Protein AF-A0A800BRT0-F1 (afdb_monomer)

Nearest PDB structures (foldseek):
  8hc0-assembly1_A  TM=5.296E-01  e=1.725E-02  Homo sapiens
  6lx3-assembly1_P  TM=3.355E-01  e=1.976E+00  Homo sapiens
  3cxj-assembly1_A  TM=2.825E-01  e=3.156E+00  Methanothermobacter thermautotrophicus str. Delta H
  9dk2-assembly1_A  TM=2.108E-01  e=3.548E+00  Streptomyces rochei
  8rdj-assembly1_E  TM=1.757E-01  e=6.370E+00  Sinapis alba

Structure (mmCIF, N/CA/C/O backbone):
data_AF-A0A800BRT0-F1
#
_entry.id   AF-A0A800BRT0-F1
#
loop_
_atom_site.group_PDB
_atom_site.id
_atom_site.type_symbol
_atom_site.label_atom_id
_atom_site.label_alt_id
_atom_site.label_comp_id
_atom_site.label_asym_id
_atom_site.label_entity_id
_atom_site.label_seq_id
_atom_site.pdbx_PDB_ins_code
_atom_site.Cartn_x
_atom_site.Cartn_y
_atom_site.Cartn_z
_atom_site.occupancy
_atom_site.B_iso_or_equiv
_atom_site.auth_seq_id
_atom_site.auth_comp_id
_atom_site.auth_asym_id
_atom_site.auth_atom_id
_atom_site.pdbx_PDB_model_num
ATOM 1 N N . MET A 1 1 ? -49.212 4.363 32.435 1.00 54.53 1 MET A N 1
ATOM 2 C CA . MET A 1 1 ? -47.792 4.746 32.246 1.00 54.53 1 MET A CA 1
ATOM 3 C C . MET A 1 1 ? -47.099 5.127 33.561 1.00 54.53 1 MET A C 1
ATOM 5 O O . MET A 1 1 ? -45.912 4.864 33.661 1.00 54.53 1 MET A O 1
ATOM 9 N N . GLY A 1 2 ? -47.813 5.654 34.573 1.00 57.44 2 GLY A N 1
ATOM 10 C CA . GLY A 1 2 ? -47.241 5.979 35.897 1.00 57.44 2 GLY A CA 1
ATOM 11 C C . GLY A 1 2 ? -46.818 4.775 36.752 1.00 57.44 2 GLY A C 1
ATOM 12 O O . GLY A 1 2 ? -45.747 4.795 37.336 1.00 57.44 2 GLY A O 1
ATOM 13 N N . GLU A 1 3 ? -47.564 3.668 36.712 1.00 67.44 3 GLU A N 1
ATOM 14 C CA . GLU A 1 3 ? -47.320 2.486 37.563 1.00 67.44 3 GLU A CA 1
ATOM 15 C C . GLU A 1 3 ? -45.945 1.813 37.342 1.00 67.44 3 GLU A C 1
ATOM 17 O O . GLU A 1 3 ? -45.299 1.363 38.286 1.00 67.44 3 GLU A O 1
ATOM 22 N N . LYS A 1 4 ? -45.434 1.812 36.099 1.00 63.12 4 LYS A N 1
ATOM 23 C CA . LYS A 1 4 ? -44.077 1.317 35.788 1.00 63.12 4 LYS A CA 1
ATOM 24 C C . LYS A 1 4 ? -42.980 2.249 36.303 1.00 63.12 4 LYS A C 1
ATOM 26 O O . LYS A 1 4 ? -41.897 1.777 36.633 1.00 63.12 4 LYS A O 1
ATOM 31 N N . ILE A 1 5 ? -43.246 3.553 36.339 1.00 68.25 5 ILE A N 1
ATOM 32 C CA . ILE A 1 5 ? -42.287 4.564 36.794 1.00 68.25 5 ILE A CA 1
ATOM 33 C C . ILE A 1 5 ? -42.208 4.526 38.321 1.00 68.25 5 ILE A C 1
ATOM 35 O O . ILE A 1 5 ? -41.108 4.490 38.861 1.00 68.25 5 ILE A O 1
ATOM 39 N N . ASP A 1 6 ? -43.347 4.418 39.004 1.00 72.88 6 ASP A N 1
ATOM 40 C CA . ASP A 1 6 ? -43.391 4.297 40.463 1.00 72.88 6 ASP A CA 1
ATOM 41 C C . ASP A 1 6 ? -42.743 2.993 40.944 1.00 72.88 6 ASP A C 1
ATOM 43 O O . ASP A 1 6 ? -41.918 3.019 41.853 1.00 72.88 6 ASP A O 1
ATOM 47 N N . SER A 1 7 ? -42.993 1.873 40.256 1.00 68.75 7 SER A N 1
ATOM 48 C CA . SER A 1 7 ? -42.322 0.595 40.530 1.00 68.75 7 SER A CA 1
ATOM 49 C C . SER A 1 7 ? -40.797 0.666 40.334 1.00 68.75 7 SER A C 1
ATOM 51 O O . SER A 1 7 ? -40.038 0.129 41.146 1.00 68.75 7 SER A O 1
ATOM 53 N N . LEU A 1 8 ? -40.327 1.374 39.299 1.00 65.62 8 LEU A N 1
ATOM 54 C CA . LEU A 1 8 ? -38.898 1.619 39.071 1.00 65.62 8 LEU A CA 1
ATOM 55 C C . LEU A 1 8 ? -38.284 2.513 40.157 1.00 65.62 8 LEU A C 1
ATOM 57 O O . LEU A 1 8 ? -37.178 2.241 40.624 1.00 65.62 8 LEU A O 1
ATOM 61 N N . LEU A 1 9 ? -38.993 3.556 40.590 1.00 65.88 9 LEU A N 1
ATOM 62 C CA . LEU A 1 9 ? -38.541 4.474 41.638 1.00 65.88 9 LEU A CA 1
ATOM 63 C C . LEU A 1 9 ? -38.499 3.804 43.017 1.00 65.88 9 LEU A C 1
ATOM 65 O O . LEU A 1 9 ? -37.586 4.055 43.808 1.00 65.88 9 LEU A O 1
ATOM 69 N N . GLU A 1 10 ? -39.449 2.919 43.298 1.00 69.69 10 GLU A N 1
ATOM 70 C CA . GLU A 1 10 ? -39.516 2.165 44.545 1.00 69.69 10 GLU A CA 1
ATOM 71 C C . GLU A 1 10 ? -38.417 1.091 44.611 1.00 69.69 10 GLU A C 1
ATOM 73 O O . GLU A 1 10 ? -37.750 0.939 45.640 1.00 69.69 10 GLU A O 1
ATOM 78 N N . ALA A 1 11 ? -38.124 0.434 43.483 1.00 65.00 11 ALA A N 1
ATOM 79 C CA . ALA A 1 11 ? -36.974 -0.457 43.343 1.00 65.00 11 ALA A CA 1
ATOM 80 C C . ALA A 1 11 ? -35.639 0.291 43.524 1.00 65.00 11 ALA A C 1
ATOM 82 O O . ALA A 1 11 ? -34.769 -0.182 44.259 1.00 65.00 11 ALA A O 1
ATOM 83 N N . LEU A 1 12 ? -35.495 1.489 42.941 1.00 62.91 12 LEU A N 1
ATOM 84 C CA . LEU A 1 12 ? -34.312 2.345 43.105 1.00 62.91 12 LEU A CA 1
ATOM 85 C C . LEU A 1 12 ? -34.105 2.781 44.565 1.00 62.91 12 LEU A C 1
ATOM 87 O O . LEU A 1 12 ? -32.986 2.719 45.077 1.00 62.91 12 LEU A O 1
ATOM 91 N N . ARG A 1 13 ? -35.177 3.160 45.277 1.00 64.19 13 ARG A N 1
ATOM 92 C CA . ARG A 1 13 ? -35.108 3.505 46.710 1.00 64.19 13 ARG A CA 1
ATOM 93 C C . ARG A 1 13 ? -34.737 2.317 47.590 1.00 64.19 13 ARG A C 1
ATOM 95 O O . ARG A 1 13 ? -34.008 2.492 48.565 1.00 64.19 13 ARG A O 1
ATOM 102 N N . LYS A 1 14 ? -35.231 1.122 47.263 1.00 62.72 14 LYS A N 1
ATOM 103 C CA . LYS A 1 14 ? -34.932 -0.105 48.012 1.00 62.72 14 LYS A CA 1
ATOM 104 C C . LYS A 1 14 ? -33.476 -0.537 47.828 1.00 62.72 14 LYS A C 1
ATOM 106 O O . LYS A 1 14 ? -32.833 -0.933 48.795 1.00 62.72 14 LYS A O 1
ATOM 111 N N . VAL A 1 15 ? -32.942 -0.372 46.619 1.00 60.72 15 VAL A N 1
ATOM 112 C CA . VAL A 1 15 ? -31.530 -0.614 46.280 1.00 60.72 15 VAL A CA 1
ATOM 113 C C . VAL A 1 15 ? -30.582 0.353 47.005 1.00 60.72 15 VAL A C 1
ATOM 115 O O . VAL A 1 15 ? -29.495 -0.049 47.413 1.00 60.72 15 VAL A O 1
ATOM 118 N N . ALA A 1 16 ? -31.001 1.600 47.235 1.00 58.22 16 ALA A N 1
ATOM 119 C CA . ALA A 1 16 ? -30.181 2.620 47.892 1.00 58.22 16 ALA A CA 1
ATOM 120 C C . ALA A 1 16 ? -30.030 2.454 49.422 1.00 58.22 16 ALA A C 1
ATOM 122 O O . ALA A 1 16 ? -29.169 3.103 50.013 1.00 58.22 16 ALA A O 1
ATOM 123 N N . ARG A 1 17 ? -30.854 1.625 50.085 1.00 61.41 17 ARG A N 1
ATOM 124 C CA . ARG A 1 17 ? -30.952 1.586 51.562 1.00 61.41 17 ARG A CA 1
ATOM 125 C C . ARG A 1 17 ? -30.169 0.458 52.240 1.00 61.41 17 ARG A C 1
ATOM 127 O O . ARG A 1 17 ? -30.083 0.444 53.463 1.00 61.41 17 ARG A O 1
ATOM 134 N N . ASP A 1 18 ? -29.611 -0.472 51.474 1.00 60.44 18 ASP A N 1
ATOM 135 C CA . ASP A 1 18 ? -28.939 -1.661 52.001 1.00 60.44 18 ASP A CA 1
ATOM 136 C C . ASP A 1 18 ? -27.441 -1.628 51.651 1.00 60.44 18 ASP A C 1
ATOM 138 O O . ASP A 1 18 ? -27.068 -1.595 50.476 1.00 60.44 18 ASP A O 1
ATOM 142 N N . GLU A 1 19 ? -26.563 -1.611 52.659 1.00 62.78 19 GLU A N 1
ATOM 143 C CA . GLU A 1 19 ? -25.107 -1.437 52.489 1.00 62.78 19 GLU A CA 1
ATOM 144 C C . GLU A 1 19 ? -24.475 -2.513 51.590 1.00 62.78 19 GLU A C 1
ATOM 146 O O . GLU A 1 19 ? -23.489 -2.257 50.892 1.00 62.78 19 GLU A O 1
ATOM 151 N N . ARG A 1 20 ? -25.057 -3.720 51.558 1.00 60.75 20 ARG A N 1
ATOM 152 C CA . ARG A 1 20 ? -24.612 -4.814 50.679 1.00 60.75 20 ARG A CA 1
ATOM 153 C C . ARG A 1 20 ? -25.048 -4.611 49.232 1.00 60.75 20 ARG A C 1
ATOM 155 O O . ARG A 1 20 ? -24.267 -4.868 48.318 1.00 60.75 20 ARG A O 1
ATOM 162 N N . THR A 1 21 ? -26.259 -4.107 49.028 1.00 61.50 21 THR A N 1
ATOM 163 C CA . THR A 1 21 ? -26.800 -3.824 47.694 1.00 61.50 21 THR A CA 1
ATOM 164 C C . THR A 1 21 ? -26.095 -2.618 47.074 1.00 61.50 21 THR A C 1
ATOM 166 O O . THR A 1 21 ? -25.723 -2.666 45.905 1.00 61.50 21 THR A O 1
ATOM 169 N N . SER A 1 22 ? -25.777 -1.601 47.880 1.00 61.81 22 SER A N 1
ATOM 170 C CA . SER A 1 22 ? -24.939 -0.467 47.472 1.00 61.81 22 SER A CA 1
ATOM 171 C C . SER A 1 22 ? -23.547 -0.918 47.004 1.00 61.81 22 SER A C 1
ATOM 173 O O . SER A 1 22 ? -23.078 -0.486 45.953 1.00 61.81 22 SER A O 1
ATOM 175 N N . ARG A 1 23 ? -22.914 -1.878 47.698 1.00 70.12 23 ARG A N 1
ATOM 176 C CA . ARG A 1 23 ? -21.637 -2.467 47.252 1.00 70.12 23 ARG A CA 1
ATOM 177 C C . ARG A 1 23 ? -21.765 -3.250 45.945 1.00 70.12 23 ARG A C 1
ATOM 179 O O . ARG A 1 23 ? -20.927 -3.069 45.073 1.00 70.12 23 ARG A O 1
ATOM 186 N N . ILE A 1 24 ? -22.790 -4.083 45.768 1.00 70.31 24 ILE A N 1
ATOM 187 C CA . ILE A 1 24 ? -22.984 -4.837 44.512 1.00 70.31 24 ILE A CA 1
ATOM 188 C C . ILE A 1 24 ? -23.253 -3.886 43.343 1.00 70.31 24 ILE A C 1
ATOM 190 O O . ILE A 1 24 ? -22.683 -4.044 42.266 1.00 70.31 24 ILE A O 1
ATOM 194 N N . VAL A 1 25 ? -24.069 -2.857 43.558 1.00 67.62 25 VAL A N 1
ATOM 195 C CA . VAL A 1 25 ? -24.308 -1.829 42.545 1.00 67.62 25 VAL A CA 1
ATOM 196 C C . VAL A 1 25 ? -23.005 -1.114 42.193 1.00 67.62 25 VAL A C 1
ATOM 198 O O . VAL A 1 25 ? -22.672 -1.003 41.018 1.00 67.62 25 VAL A O 1
ATOM 201 N N . ASN A 1 26 ? -22.212 -0.709 43.181 1.00 72.50 26 ASN A N 1
ATOM 202 C CA . ASN A 1 26 ? -20.991 0.047 42.917 1.00 72.50 26 ASN A CA 1
ATOM 203 C C . ASN A 1 26 ? -19.853 -0.806 42.317 1.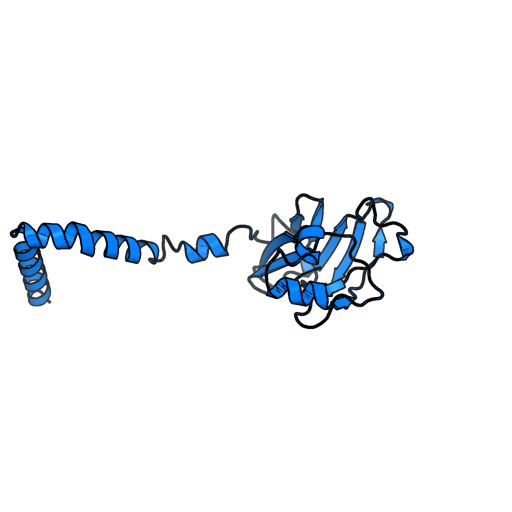00 72.50 26 ASN A C 1
ATOM 205 O O . ASN A 1 26 ? -19.092 -0.314 41.492 1.00 72.50 26 ASN A O 1
ATOM 209 N N . PHE A 1 27 ? -19.734 -2.084 42.692 1.00 78.62 27 PHE A N 1
ATOM 210 C CA . PHE A 1 27 ? -18.646 -2.965 42.235 1.00 78.62 27 PHE A CA 1
ATOM 211 C C . PHE A 1 27 ? -19.004 -3.865 41.048 1.00 78.62 27 PHE A C 1
ATOM 213 O O . PHE A 1 27 ? -18.101 -4.430 40.438 1.00 78.62 27 PHE A O 1
ATOM 220 N N . VAL A 1 28 ? -20.286 -4.011 40.705 1.00 77.88 28 VAL A N 1
ATOM 221 C CA . VAL A 1 28 ? -20.729 -4.842 39.573 1.00 77.88 28 VAL A CA 1
ATOM 222 C C . VAL A 1 28 ? -21.515 -4.011 38.573 1.00 77.88 28 VAL A C 1
ATOM 224 O O . VAL A 1 28 ? -21.144 -3.962 37.405 1.00 77.88 28 VAL A O 1
ATOM 227 N N . LEU A 1 29 ? -22.568 -3.316 39.013 1.00 79.75 29 LEU A N 1
ATOM 228 C CA . LEU A 1 29 ? -23.449 -2.587 38.097 1.00 79.75 29 LEU A CA 1
ATOM 229 C C . LEU A 1 29 ? -22.744 -1.383 37.458 1.00 79.75 29 LEU A C 1
ATOM 231 O O . LEU A 1 29 ? -22.845 -1.204 36.252 1.00 79.75 29 LEU A O 1
ATOM 235 N N . VAL A 1 30 ? -22.000 -0.587 38.232 1.00 82.38 30 VAL A N 1
ATOM 236 C CA . VAL A 1 30 ? -21.241 0.564 37.711 1.00 82.38 30 VAL A CA 1
ATOM 237 C C . VAL A 1 30 ? -20.186 0.137 36.682 1.00 82.38 30 VAL A C 1
ATOM 239 O O . VAL A 1 30 ? -20.248 0.645 35.565 1.00 82.38 30 VAL A O 1
ATOM 242 N N . PRO A 1 31 ? -19.259 -0.804 36.956 1.00 83.12 31 PRO A N 1
ATOM 243 C CA . PRO A 1 31 ? -18.300 -1.238 35.940 1.00 83.12 31 PRO A CA 1
ATOM 244 C C . PRO A 1 31 ? -18.966 -1.923 34.741 1.00 83.12 31 PRO A C 1
ATOM 246 O O . PRO A 1 31 ? -18.528 -1.706 33.616 1.00 83.12 31 PRO A O 1
ATOM 249 N N . LEU A 1 32 ? -20.057 -2.673 34.933 1.00 83.75 32 LEU A N 1
A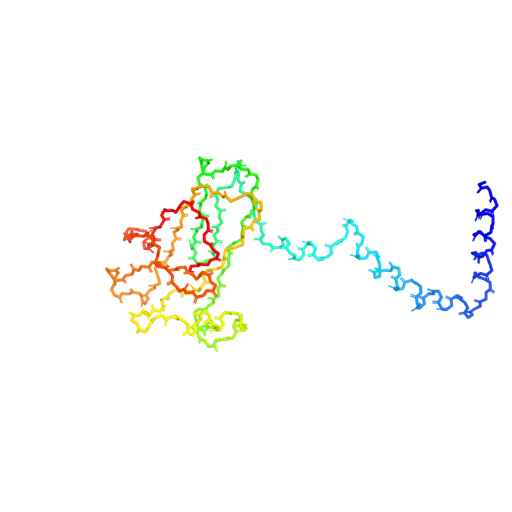TOM 250 C CA . LEU A 1 32 ? -20.834 -3.241 33.826 1.00 83.75 32 LEU A CA 1
ATOM 251 C C . LEU A 1 32 ? -21.458 -2.146 32.945 1.00 83.75 32 LEU A C 1
ATOM 253 O O . LEU A 1 32 ? -21.406 -2.241 31.723 1.00 83.75 32 LEU A O 1
ATOM 257 N N . LEU A 1 33 ? -22.015 -1.092 33.547 1.00 81.19 33 LEU A N 1
ATOM 258 C CA . LEU A 1 33 ? -22.566 0.057 32.828 1.00 81.19 33 LEU A CA 1
ATOM 259 C C . LEU A 1 33 ? -21.475 0.879 32.140 1.00 81.19 33 LEU A C 1
ATOM 261 O O . LEU A 1 33 ? -21.709 1.364 31.041 1.00 81.19 33 LEU A O 1
ATOM 265 N N . VAL A 1 34 ? -20.284 1.004 32.733 1.00 80.69 34 VAL A N 1
ATOM 266 C CA . VAL A 1 34 ? -19.117 1.625 32.083 1.00 80.69 34 VAL A CA 1
ATOM 267 C C . VAL A 1 34 ? -18.682 0.801 30.872 1.00 80.69 34 VAL A C 1
ATOM 269 O O . VAL A 1 34 ? -18.493 1.366 29.799 1.00 80.69 34 VAL A O 1
ATOM 272 N N . LEU A 1 35 ? -18.590 -0.528 31.001 1.00 80.12 35 LEU A N 1
ATOM 273 C CA . LEU A 1 35 ? -18.312 -1.424 29.876 1.00 80.12 35 LEU A CA 1
ATOM 274 C C . LEU A 1 35 ? -19.381 -1.287 28.785 1.00 80.12 35 LEU A C 1
ATOM 276 O O . LEU A 1 35 ? -19.037 -1.096 27.625 1.00 80.12 35 LEU A O 1
ATOM 280 N N . ALA A 1 36 ? -20.665 -1.285 29.146 1.00 76.62 36 ALA A N 1
ATOM 281 C CA . ALA A 1 36 ? -21.759 -1.077 28.200 1.00 76.62 36 ALA A CA 1
ATOM 282 C C . ALA A 1 36 ? -21.722 0.319 27.546 1.00 76.62 36 ALA A C 1
ATOM 284 O O . ALA A 1 36 ? -21.994 0.446 26.355 1.00 76.62 36 ALA A O 1
ATOM 285 N N . ALA A 1 37 ? -21.336 1.362 28.288 1.00 73.44 37 ALA A N 1
ATOM 286 C CA . ALA A 1 37 ? -21.206 2.724 27.777 1.00 73.44 37 ALA A CA 1
ATOM 287 C C . ALA A 1 37 ? -20.033 2.888 26.799 1.00 73.44 37 ALA A C 1
ATOM 289 O O . ALA A 1 37 ? -20.136 3.686 25.870 1.00 73.44 37 ALA A O 1
ATOM 290 N N . LEU A 1 38 ? -18.953 2.108 26.942 1.00 70.44 38 LEU A N 1
ATOM 291 C CA . LEU A 1 38 ? -17.864 2.056 25.953 1.00 70.44 38 LEU A CA 1
ATOM 292 C C . LEU A 1 38 ? -18.328 1.494 24.596 1.00 70.44 38 LEU A C 1
ATOM 294 O O . LEU A 1 38 ? -17.712 1.797 23.574 1.00 70.44 38 LEU A O 1
ATOM 298 N N . TRP A 1 39 ? -19.414 0.711 24.585 1.00 67.06 39 TRP A N 1
ATOM 299 C CA . TRP A 1 39 ? -20.078 0.205 23.379 1.00 67.06 39 TRP A CA 1
ATOM 300 C C . TRP A 1 39 ? -21.157 1.144 22.819 1.00 67.06 39 TRP A C 1
ATOM 302 O O . TRP A 1 39 ? -21.688 0.864 21.744 1.00 67.06 39 TRP A O 1
ATOM 312 N N . LEU A 1 40 ? -21.504 2.242 23.506 1.00 70.56 40 LEU A N 1
ATOM 313 C CA . LEU A 1 40 ? -22.519 3.170 23.008 1.00 70.56 40 LEU A CA 1
ATOM 314 C C . LEU A 1 40 ? -21.973 4.063 21.872 1.00 70.56 40 LEU A C 1
ATOM 316 O O . LEU A 1 40 ? -20.796 4.442 21.891 1.00 70.56 40 LEU A O 1
ATOM 320 N N . PRO A 1 41 ? -22.846 4.491 20.934 1.00 49.66 41 PRO A N 1
ATOM 321 C CA . PRO A 1 41 ? -22.462 5.150 19.680 1.00 49.66 41 PRO A CA 1
ATOM 322 C C . PRO A 1 41 ? -21.661 6.466 19.742 1.00 49.66 41 PRO A C 1
ATOM 324 O O . PRO A 1 41 ? -21.097 6.820 18.712 1.00 49.66 41 PRO A O 1
ATOM 327 N N . PRO A 1 42 ? -21.542 7.225 20.855 1.00 54.34 42 PRO A N 1
ATOM 328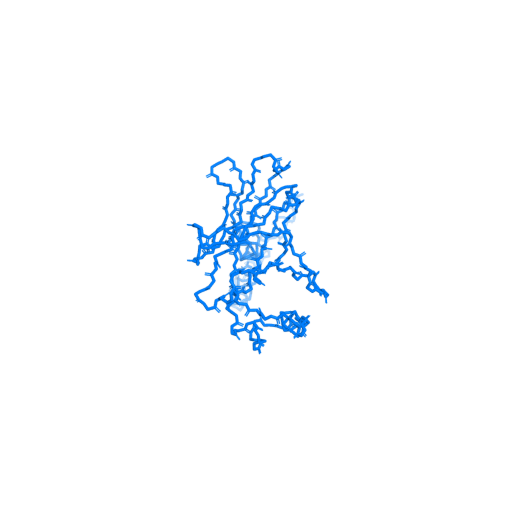 C CA . PRO A 1 42 ? -20.576 8.325 20.879 1.00 54.34 42 PRO A CA 1
ATOM 329 C C . PRO A 1 42 ? -19.133 7.883 21.196 1.00 54.34 42 PRO A C 1
ATOM 331 O O . PRO A 1 42 ? -18.210 8.659 20.957 1.00 54.34 42 PRO A O 1
ATOM 334 N N . ILE A 1 43 ? -18.908 6.682 21.754 1.00 58.16 43 ILE A N 1
ATOM 335 C CA . ILE A 1 43 ? -17.596 6.266 22.292 1.00 58.16 43 ILE A CA 1
ATOM 336 C C . ILE A 1 43 ? -16.952 5.124 21.494 1.00 58.16 43 ILE A C 1
ATOM 338 O O . ILE A 1 43 ? -15.723 5.059 21.510 1.00 58.16 43 ILE A O 1
ATOM 342 N N . SER A 1 44 ? -17.732 4.297 20.776 1.00 58.31 44 SER A N 1
ATOM 343 C CA . SER A 1 44 ? -17.329 3.199 19.868 1.00 58.31 44 SER A CA 1
ATOM 344 C C . SER A 1 44 ? -15.812 3.043 19.654 1.00 58.31 44 SER A C 1
ATOM 346 O O . SER A 1 44 ? -15.258 3.391 18.607 1.00 58.31 44 SER A O 1
ATOM 348 N N . ILE A 1 45 ? -15.107 2.502 20.656 1.00 60.09 45 ILE A N 1
ATOM 349 C CA . ILE A 1 45 ? -13.635 2.390 20.632 1.00 60.09 45 ILE A CA 1
ATOM 350 C C . ILE A 1 45 ? -13.193 1.511 19.466 1.00 60.09 45 ILE A C 1
ATOM 352 O O . ILE A 1 45 ? -12.179 1.780 18.825 1.00 60.09 45 ILE A O 1
ATOM 356 N N . GLN A 1 46 ? -13.995 0.495 19.161 1.00 53.03 46 GLN A N 1
ATOM 357 C CA . GLN A 1 46 ? -13.803 -0.381 18.021 1.00 53.03 46 GLN A CA 1
ATOM 358 C C . GLN A 1 46 ? -13.743 0.422 16.713 1.00 53.03 46 GLN A C 1
ATOM 360 O O . GLN A 1 46 ? -12.738 0.342 16.011 1.00 53.03 46 GLN A O 1
ATOM 365 N N . GLU A 1 47 ? -14.740 1.263 16.426 1.00 57.25 47 GLU A N 1
ATOM 366 C CA . GLU A 1 47 ? -14.768 2.102 15.218 1.00 57.25 47 GLU A CA 1
ATOM 367 C C . GLU A 1 47 ? -13.599 3.089 15.183 1.00 57.25 47 GLU A C 1
ATOM 369 O O . GLU A 1 47 ? -12.948 3.208 14.151 1.00 57.25 47 GLU A O 1
ATOM 374 N N . ARG A 1 48 ? -13.231 3.708 16.313 1.00 63.62 48 ARG A N 1
ATOM 375 C CA . ARG A 1 48 ? -12.080 4.631 16.369 1.00 63.62 48 ARG A CA 1
ATOM 376 C C . ARG A 1 48 ? -10.730 3.942 16.164 1.00 63.62 48 ARG A C 1
ATOM 378 O O . ARG A 1 48 ? -9.827 4.537 15.580 1.00 63.62 48 ARG A O 1
ATOM 385 N N . ILE A 1 49 ? -10.564 2.704 16.631 1.00 62.06 49 ILE A N 1
ATOM 386 C CA . ILE A 1 49 ? -9.362 1.897 16.364 1.00 62.06 49 ILE A CA 1
ATOM 387 C C . I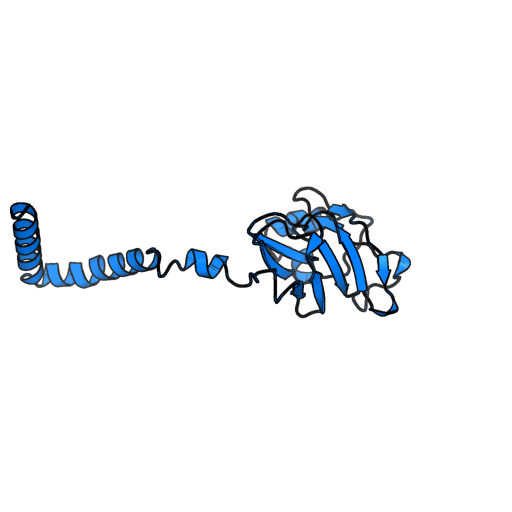LE A 1 49 ? -9.337 1.472 14.894 1.00 62.06 49 ILE A C 1
ATOM 389 O O . ILE A 1 49 ? -8.293 1.552 14.250 1.00 62.06 49 ILE A O 1
ATOM 393 N N . LEU A 1 50 ? -10.488 1.071 14.351 1.00 61.62 50 LEU A N 1
ATOM 394 C CA . LEU A 1 50 ? -10.638 0.683 12.954 1.00 61.62 50 LEU A CA 1
ATOM 395 C C . LEU A 1 50 ? -10.403 1.870 12.009 1.00 61.62 50 LEU A C 1
ATOM 397 O O . LEU A 1 50 ? -9.764 1.685 10.981 1.00 61.62 50 LEU A O 1
ATOM 401 N N . GLU A 1 51 ? -10.898 3.069 12.308 1.00 66.69 51 GLU A N 1
ATOM 402 C CA . GLU A 1 51 ? -10.715 4.279 11.490 1.00 66.69 51 GLU A CA 1
ATOM 403 C C . GLU A 1 51 ? -9.325 4.918 11.620 1.00 66.69 51 GLU A C 1
ATOM 405 O O . GLU A 1 51 ? -8.966 5.777 10.813 1.00 66.69 51 GLU A O 1
ATOM 410 N N . ARG A 1 52 ? -8.500 4.495 12.587 1.00 75.00 52 ARG A N 1
ATOM 411 C CA . ARG A 1 52 ? -7.175 5.085 12.794 1.00 75.00 52 ARG A CA 1
ATOM 412 C C . ARG A 1 52 ? -6.263 4.867 11.576 1.00 75.00 52 ARG A C 1
ATOM 414 O O . ARG A 1 52 ? -5.929 3.735 11.204 1.00 75.00 52 ARG A O 1
ATOM 421 N N . GLY A 1 53 ? -5.791 5.983 11.024 1.00 80.44 53 GLY A N 1
ATOM 422 C CA . GLY A 1 53 ? -4.862 6.028 9.893 1.00 80.44 53 GLY A CA 1
ATOM 423 C C . GLY A 1 53 ? -5.534 6.013 8.521 1.00 80.44 53 GLY A C 1
ATOM 424 O O . GLY A 1 53 ? -4.825 5.917 7.531 1.00 80.44 53 GLY A O 1
ATOM 425 N N . TYR A 1 54 ? -6.866 6.083 8.454 1.00 91.94 54 TYR A N 1
ATOM 426 C CA . TYR A 1 54 ? -7.569 6.329 7.199 1.00 91.94 54 TYR A CA 1
ATOM 427 C C . TYR A 1 54 ? -7.707 7.831 6.952 1.00 91.94 54 TYR A C 1
ATOM 429 O O . TYR A 1 54 ? -8.166 8.570 7.824 1.00 91.94 54 TYR A O 1
ATOM 437 N N . THR A 1 55 ? -7.380 8.251 5.740 1.00 92.56 55 THR A N 1
ATOM 438 C CA . THR A 1 55 ? -7.466 9.627 5.261 1.00 92.56 55 THR A CA 1
ATOM 439 C C . THR A 1 55 ? -8.541 9.708 4.186 1.00 92.56 55 THR A C 1
ATOM 441 O O . THR A 1 55 ? -8.580 8.874 3.283 1.00 92.56 55 THR A O 1
ATOM 444 N N . ALA A 1 56 ? -9.442 10.685 4.293 1.00 94.06 56 ALA A N 1
ATOM 445 C CA . ALA A 1 56 ? -10.441 10.932 3.258 1.00 94.06 56 ALA A CA 1
ATOM 446 C C . ALA A 1 56 ? -9.767 11.469 1.987 1.00 94.06 56 ALA A C 1
ATOM 448 O O . ALA A 1 56 ? -8.864 12.304 2.071 1.00 94.06 56 ALA A O 1
ATOM 449 N N . ILE A 1 57 ? -10.220 10.980 0.836 1.00 95.44 57 ILE A N 1
ATOM 450 C CA . ILE A 1 57 ? -9.767 11.422 -0.481 1.00 95.44 57 ILE A CA 1
ATOM 451 C C . ILE A 1 57 ? -10.882 12.229 -1.139 1.00 95.44 57 ILE A C 1
ATOM 453 O O . ILE A 1 57 ? -12.048 11.832 -1.102 1.00 95.44 57 ILE A O 1
ATOM 457 N N . GLY A 1 58 ? -10.516 13.361 -1.727 1.00 91.75 58 GLY A N 1
ATOM 458 C CA . GLY A 1 58 ? -11.434 14.283 -2.381 1.00 91.75 58 GLY A CA 1
ATOM 459 C C . GLY A 1 58 ? -10.853 15.690 -2.442 1.00 91.75 58 GLY A C 1
ATOM 460 O O . GLY A 1 58 ? -9.643 15.888 -2.321 1.00 91.75 58 GLY A O 1
ATOM 461 N N . GLU A 1 59 ? -11.725 16.684 -2.595 1.00 84.88 59 GLU A N 1
ATOM 462 C CA . GLU A 1 59 ? -11.327 18.091 -2.664 1.00 84.88 59 GLU A CA 1
ATOM 463 C C . GLU A 1 59 ? -10.486 18.497 -1.438 1.00 84.88 59 GLU A C 1
ATOM 465 O O . GLU A 1 59 ? -10.976 18.566 -0.312 1.00 84.88 59 GLU A O 1
ATOM 470 N N . GLY A 1 60 ? -9.190 18.736 -1.665 1.00 85.50 60 GLY A N 1
ATOM 471 C CA . GLY A 1 60 ? -8.216 19.117 -0.637 1.00 85.50 60 GLY A CA 1
ATOM 472 C C . GLY A 1 60 ? -7.175 18.046 -0.298 1.00 85.50 60 GLY A C 1
ATOM 473 O O . GLY A 1 60 ? -6.118 18.402 0.220 1.00 85.50 60 GLY A O 1
ATOM 474 N N . ASN A 1 61 ? -7.411 16.771 -0.627 1.00 93.06 61 ASN A N 1
ATOM 475 C CA . ASN A 1 61 ? -6.407 15.714 -0.502 1.00 93.06 61 ASN A CA 1
ATOM 476 C C . ASN A 1 61 ? -6.655 14.560 -1.488 1.00 93.06 61 ASN A C 1
ATOM 478 O O . ASN A 1 61 ? -7.627 13.820 -1.359 1.00 93.06 61 ASN A O 1
ATOM 482 N N . TRP A 1 62 ? -5.734 14.371 -2.432 1.00 95.19 62 TRP A N 1
ATOM 483 C CA . TRP A 1 62 ? -5.856 13.373 -3.505 1.00 95.19 62 TRP A CA 1
ATOM 484 C C . TRP A 1 62 ? -4.916 12.177 -3.341 1.00 95.19 62 TRP A C 1
ATOM 486 O O . TRP A 1 62 ? -4.843 11.327 -4.223 1.00 95.19 62 TRP A O 1
ATOM 496 N N . TRP A 1 63 ? -4.177 12.095 -2.233 1.00 95.31 63 TRP A N 1
ATOM 497 C CA . TRP A 1 63 ? -3.173 11.055 -2.039 1.00 95.31 63 TRP A CA 1
ATOM 498 C C . TRP A 1 63 ? -2.988 10.652 -0.574 1.00 95.31 63 TRP A C 1
ATOM 500 O O . TRP A 1 63 ? -3.431 11.325 0.360 1.00 95.31 63 TRP A O 1
ATOM 510 N N . VAL A 1 64 ? -2.332 9.508 -0.392 1.00 96.19 64 VAL A N 1
ATOM 511 C CA . VAL A 1 64 ? -1.753 9.038 0.870 1.00 96.19 64 VAL A CA 1
ATOM 512 C C . VAL A 1 64 ? -0.314 8.609 0.618 1.00 96.19 64 VAL A C 1
ATOM 514 O O . VAL A 1 64 ? 0.007 8.138 -0.470 1.00 96.19 64 VAL A O 1
ATOM 517 N N . GLU A 1 65 ? 0.545 8.772 1.615 1.00 95.50 65 GLU A N 1
ATOM 518 C CA . GLU A 1 65 ? 1.982 8.514 1.510 1.00 95.50 65 GLU A CA 1
ATOM 519 C C . GLU A 1 65 ? 2.481 7.788 2.753 1.00 95.50 65 GLU A C 1
ATOM 521 O O . GLU A 1 65 ? 2.017 8.051 3.867 1.00 95.50 65 GLU A O 1
ATOM 526 N N . ASP A 1 66 ? 3.397 6.853 2.533 1.00 94.56 66 ASP A N 1
ATOM 527 C CA . ASP A 1 66 ? 4.166 6.192 3.578 1.00 94.56 66 ASP A CA 1
ATOM 528 C C . ASP A 1 66 ? 5.396 7.051 3.932 1.00 94.56 66 ASP A C 1
ATOM 530 O O . ASP A 1 66 ? 5.892 7.780 3.073 1.00 94.56 66 ASP A O 1
ATOM 534 N N . PRO A 1 67 ? 5.939 6.990 5.162 1.00 92.06 67 PRO A N 1
ATOM 535 C CA . PRO A 1 67 ? 7.100 7.798 5.546 1.00 92.06 67 PRO A CA 1
ATOM 536 C C . PRO A 1 67 ? 8.352 7.640 4.668 1.00 92.06 67 PRO A C 1
ATOM 538 O O . PRO A 1 67 ? 9.249 8.476 4.762 1.00 92.06 67 PRO A O 1
ATOM 541 N N . ASP A 1 68 ? 8.438 6.583 3.856 1.00 91.31 68 ASP A N 1
ATOM 542 C CA . ASP A 1 68 ? 9.521 6.378 2.892 1.00 91.31 68 ASP A CA 1
ATOM 543 C C . ASP A 1 68 ? 9.363 7.157 1.570 1.00 91.31 68 ASP A C 1
ATOM 545 O O . ASP A 1 68 ? 10.291 7.168 0.766 1.00 91.31 68 ASP A O 1
ATOM 549 N N . GLY A 1 69 ? 8.230 7.840 1.365 1.00 93.62 69 GLY A N 1
ATOM 550 C CA . GLY A 1 69 ? 7.913 8.613 0.161 1.00 93.62 69 GLY A CA 1
ATOM 551 C C . GLY A 1 69 ? 7.042 7.871 -0.858 1.00 93.62 69 GLY A C 1
ATOM 552 O O . GLY A 1 69 ? 6.583 8.483 -1.823 1.00 93.62 69 GLY A O 1
ATOM 553 N N . THR A 1 70 ? 6.759 6.582 -0.650 1.00 96.44 70 THR A N 1
ATOM 554 C CA . THR A 1 70 ? 5.832 5.815 -1.489 1.00 96.44 70 THR A CA 1
ATOM 555 C C . THR A 1 70 ? 4.427 6.378 -1.363 1.00 96.44 70 THR A C 1
ATOM 557 O O . THR A 1 70 ? 3.904 6.546 -0.261 1.00 96.44 70 THR A O 1
ATOM 560 N N . ARG A 1 71 ? 3.782 6.642 -2.498 1.00 97.25 71 ARG A N 1
ATOM 561 C CA . ARG A 1 71 ? 2.513 7.366 -2.561 1.00 97.25 71 ARG A CA 1
ATOM 562 C C . ARG A 1 71 ? 1.481 6.646 -3.411 1.00 97.25 71 ARG A C 1
ATOM 564 O O . ARG A 1 71 ? 1.757 6.228 -4.532 1.00 97.25 71 ARG A O 1
ATOM 571 N N . LEU A 1 72 ? 0.247 6.620 -2.918 1.00 97.69 72 LEU A N 1
ATOM 572 C CA . LEU A 1 72 ? -0.940 6.265 -3.689 1.00 97.69 72 LEU A CA 1
ATOM 573 C C . LEU A 1 72 ? -1.779 7.522 -3.929 1.00 97.69 72 LEU A C 1
ATOM 575 O O . LEU A 1 72 ? -2.251 8.150 -2.982 1.00 97.69 72 LEU A O 1
ATOM 579 N N . THR A 1 73 ? -1.975 7.868 -5.196 1.00 97.38 73 THR A N 1
ATOM 580 C CA . THR A 1 73 ? -2.751 9.028 -5.642 1.00 97.38 73 THR A CA 1
ATOM 581 C C . THR A 1 73 ? -4.012 8.557 -6.351 1.00 97.38 73 THR A C 1
ATOM 583 O O . THR A 1 73 ? -3.953 7.661 -7.188 1.00 97.38 73 THR A O 1
ATOM 586 N N . ILE A 1 74 ? -5.148 9.171 -6.041 1.00 97.25 74 ILE A N 1
ATOM 587 C CA . ILE A 1 74 ? -6.416 8.952 -6.737 1.00 97.25 74 ILE A CA 1
ATOM 588 C C . ILE A 1 74 ? -6.723 10.225 -7.523 1.00 97.25 74 ILE A C 1
ATOM 590 O O . ILE A 1 74 ? -6.999 11.257 -6.905 1.00 97.25 74 ILE A O 1
ATOM 594 N N . PRO A 1 75 ? -6.646 10.190 -8.860 1.00 95.38 75 PRO A N 1
ATOM 595 C CA . PRO A 1 75 ? -7.034 11.330 -9.675 1.00 95.38 75 PRO A CA 1
ATOM 596 C C . PRO A 1 75 ? -8.518 11.687 -9.465 1.00 95.38 75 PRO A C 1
ATOM 598 O O . PRO A 1 75 ? -9.327 10.781 -9.236 1.00 95.38 75 PRO A O 1
ATOM 601 N N . PRO A 1 76 ? -8.907 12.973 -9.556 1.00 93.81 76 PRO A N 1
ATOM 602 C CA . PRO A 1 76 ? -10.304 13.395 -9.429 1.00 93.81 76 PRO A CA 1
ATOM 603 C C . PRO A 1 76 ? -11.267 12.645 -10.356 1.00 93.81 76 PRO A C 1
ATOM 605 O O . PRO A 1 76 ? -12.369 12.288 -9.950 1.00 93.81 76 PRO A O 1
ATOM 608 N N . GLU A 1 77 ? -10.834 12.362 -11.582 1.00 92.56 77 GLU A N 1
ATOM 609 C CA . GLU A 1 77 ? -11.564 11.600 -12.597 1.00 92.56 77 GLU A CA 1
ATOM 610 C C . GLU A 1 77 ? -11.820 10.137 -12.206 1.00 92.56 77 GLU A C 1
ATOM 612 O O . GLU A 1 77 ? -12.777 9.531 -12.687 1.00 92.56 77 GLU A O 1
ATOM 617 N N . GLY A 1 78 ? -11.000 9.581 -11.310 1.00 89.25 78 GLY A N 1
ATOM 618 C CA . GLY A 1 78 ? -11.126 8.219 -10.797 1.00 89.25 78 GLY A CA 1
ATOM 619 C C . GLY A 1 78 ? -12.062 8.086 -9.595 1.00 89.25 78 GLY A C 1
ATOM 620 O O . GLY A 1 78 ? -12.295 6.968 -9.126 1.00 89.25 78 GLY A O 1
ATOM 621 N N . LEU A 1 79 ? -12.573 9.200 -9.057 1.00 93.25 79 LEU A N 1
ATOM 622 C CA . LEU A 1 79 ? -13.362 9.218 -7.831 1.00 93.25 79 LEU A CA 1
ATOM 623 C C . LEU A 1 79 ? -14.867 9.125 -8.132 1.00 93.25 79 LEU A C 1
ATOM 625 O O . LEU A 1 79 ? -15.495 10.095 -8.544 1.00 93.25 79 LEU A O 1
ATOM 629 N N . ALA A 1 80 ? -15.460 7.957 -7.876 1.00 87.06 80 ALA A N 1
ATOM 630 C CA . ALA A 1 80 ? -16.899 7.723 -8.061 1.00 87.06 80 ALA A CA 1
ATOM 631 C C . ALA A 1 80 ? -17.763 8.170 -6.863 1.00 87.06 80 ALA A C 1
ATOM 633 O O . ALA A 1 80 ? -18.939 8.494 -7.025 1.00 87.06 80 ALA A O 1
ATOM 634 N N . GLY A 1 81 ? -17.171 8.237 -5.669 1.00 90.50 81 GLY A N 1
ATOM 635 C CA . GLY A 1 81 ? -17.872 8.523 -4.422 1.00 90.50 81 GLY A CA 1
ATOM 636 C C . GLY A 1 81 ? -16.906 8.724 -3.251 1.00 90.50 81 GLY A C 1
ATOM 637 O O . GLY A 1 81 ? -15.689 8.749 -3.444 1.00 90.50 81 GLY A O 1
ATOM 638 N N . PRO A 1 82 ? -17.413 8.882 -2.015 1.00 92.31 82 PRO A N 1
ATOM 639 C CA . PRO A 1 82 ? -16.568 9.110 -0.849 1.00 92.31 82 PRO A CA 1
ATOM 640 C C . PRO A 1 82 ? -15.688 7.887 -0.567 1.00 92.31 82 PRO A C 1
ATOM 642 O O . PRO A 1 82 ? -16.189 6.790 -0.308 1.00 92.31 82 PRO A O 1
ATOM 645 N N . VAL A 1 83 ? -14.372 8.097 -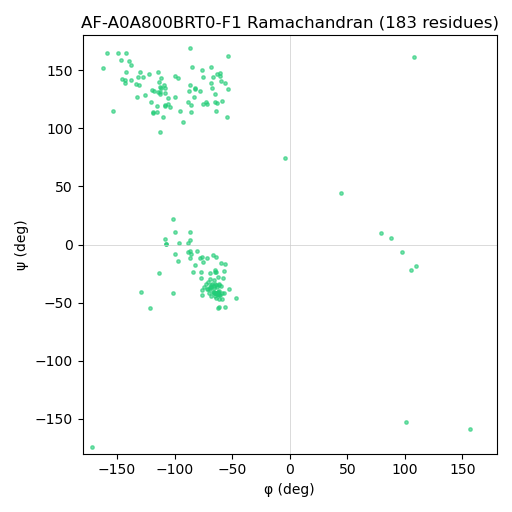0.550 1.00 94.88 83 VAL A N 1
ATOM 646 C CA . VAL A 1 83 ? -13.386 7.055 -0.253 1.00 94.88 83 VAL A CA 1
ATOM 647 C C . VAL A 1 83 ? -12.432 7.511 0.848 1.00 94.88 83 VAL A C 1
ATOM 649 O O . VAL A 1 83 ? -12.064 8.684 0.951 1.00 94.88 83 VAL A O 1
ATOM 652 N N . LYS A 1 84 ? -12.031 6.572 1.705 1.00 95.06 84 LYS A N 1
ATOM 653 C CA . LYS A 1 84 ? -10.939 6.755 2.660 1.00 95.06 84 LYS A CA 1
ATOM 654 C C . LYS A 1 84 ? -9.847 5.733 2.371 1.00 95.06 84 LYS A C 1
ATOM 656 O O . LYS A 1 84 ? -10.137 4.540 2.257 1.00 95.06 84 LYS A O 1
ATOM 661 N N . LEU A 1 85 ? -8.605 6.196 2.322 1.00 95.62 85 LEU A N 1
ATOM 662 C CA . LEU A 1 85 ? -7.427 5.371 2.085 1.00 95.62 85 LEU A CA 1
ATOM 663 C C . LEU A 1 85 ? -6.511 5.341 3.296 1.00 95.62 85 LEU A C 1
ATOM 665 O O . LEU A 1 85 ? -6.390 6.317 4.029 1.00 95.62 85 LEU A O 1
ATOM 669 N N . LYS A 1 86 ? -5.834 4.218 3.476 1.00 95.19 86 LYS A N 1
ATOM 670 C CA . LYS A 1 86 ? -4.742 4.055 4.426 1.00 95.19 86 LYS A CA 1
ATOM 671 C C . LYS A 1 86 ? -3.598 3.363 3.710 1.00 95.19 86 LYS A C 1
ATOM 673 O O . LYS A 1 86 ? -3.818 2.296 3.151 1.00 95.19 86 LYS A O 1
ATOM 678 N N . LEU A 1 87 ? -2.407 3.941 3.766 1.00 96.00 87 LEU A N 1
ATOM 679 C CA . LEU A 1 87 ? -1.181 3.318 3.284 1.00 96.00 87 LEU A CA 1
ATOM 680 C C . LEU A 1 87 ? -0.285 3.031 4.488 1.00 96.00 87 LEU A C 1
ATOM 682 O O . LEU A 1 87 ? -0.114 3.889 5.352 1.00 96.00 87 LEU A O 1
ATOM 686 N N . THR A 1 88 ? 0.204 1.801 4.583 1.00 94.19 88 THR A N 1
ATOM 687 C CA . THR A 1 88 ? 1.135 1.374 5.633 1.00 94.19 88 THR A CA 1
ATOM 688 C C . THR A 1 88 ? 2.142 0.397 5.067 1.00 94.19 88 THR A C 1
ATOM 690 O O . THR A 1 88 ? 1.746 -0.486 4.311 1.00 94.19 88 THR A O 1
ATOM 693 N N . SER A 1 89 ? 3.394 0.475 5.495 1.00 95.00 89 SER A N 1
ATOM 694 C CA . SER A 1 89 ? 4.436 -0.481 5.127 1.00 95.00 89 SER A CA 1
ATOM 695 C C . SER A 1 89 ? 4.698 -1.538 6.212 1.00 95.00 89 SER A C 1
ATOM 697 O O . SER A 1 89 ? 4.629 -1.284 7.417 1.00 95.00 89 SER A O 1
ATOM 699 N N . VAL A 1 90 ? 5.007 -2.762 5.775 1.00 95.00 90 VAL A N 1
ATOM 700 C CA . VAL A 1 90 ? 5.584 -3.833 6.595 1.00 95.00 90 VAL A CA 1
ATOM 701 C C . VAL A 1 90 ? 7.042 -4.002 6.168 1.00 95.00 90 VAL A C 1
ATOM 703 O O . VAL A 1 90 ? 7.286 -4.327 5.001 1.00 95.00 90 VAL A O 1
ATOM 706 N N . PRO A 1 91 ? 8.023 -3.827 7.074 1.00 94.50 91 PRO A N 1
ATOM 707 C CA . PRO A 1 91 ? 9.431 -3.972 6.729 1.00 94.50 91 PRO A CA 1
ATOM 708 C C . PRO A 1 91 ? 9.723 -5.319 6.062 1.00 94.50 91 PRO A C 1
ATOM 710 O O . PRO A 1 91 ? 9.315 -6.370 6.563 1.00 94.50 91 PRO A O 1
ATOM 713 N N . ARG A 1 92 ? 10.487 -5.296 4.960 1.00 94.75 92 ARG A N 1
ATOM 714 C CA . ARG A 1 92 ? 10.848 -6.489 4.168 1.00 94.75 92 ARG A CA 1
ATOM 715 C C . ARG A 1 92 ? 11.330 -7.647 5.042 1.00 94.75 92 ARG A C 1
ATOM 717 O O . ARG A 1 92 ? 10.898 -8.783 4.876 1.00 94.75 92 ARG A O 1
ATOM 724 N N . LEU A 1 93 ? 12.219 -7.356 5.993 1.00 93.38 93 LEU A N 1
ATOM 725 C CA . LEU A 1 93 ? 12.800 -8.367 6.875 1.00 93.38 93 LEU A CA 1
ATOM 726 C C . LEU A 1 93 ? 11.744 -9.057 7.748 1.00 93.38 93 LEU A C 1
ATOM 728 O O . LEU A 1 93 ? 11.805 -10.271 7.930 1.00 93.38 93 LEU A O 1
ATOM 732 N N . ASP A 1 94 ? 10.783 -8.297 8.268 1.00 93.88 94 ASP A N 1
ATOM 733 C CA . ASP A 1 94 ? 9.720 -8.819 9.127 1.00 93.88 94 ASP A CA 1
ATOM 734 C C . ASP A 1 94 ? 8.689 -9.603 8.315 1.00 93.88 94 ASP A C 1
ATOM 736 O O . ASP A 1 94 ? 8.209 -10.646 8.767 1.00 93.88 94 ASP A O 1
ATOM 740 N N . PHE A 1 95 ? 8.398 -9.139 7.097 1.00 95.25 95 PHE A N 1
ATOM 741 C CA . PHE A 1 95 ? 7.536 -9.835 6.151 1.00 95.25 95 PHE A CA 1
ATOM 742 C C . PHE A 1 95 ? 8.119 -11.199 5.757 1.00 95.25 95 PHE A C 1
ATOM 744 O O . PHE A 1 95 ? 7.475 -12.226 5.969 1.00 95.25 95 PHE A O 1
ATOM 751 N N . LEU A 1 96 ? 9.367 -11.228 5.273 1.00 94.44 96 LEU A N 1
ATOM 752 C CA . LEU A 1 96 ? 10.028 -12.457 4.818 1.00 94.44 96 LEU A CA 1
ATOM 753 C C . LEU A 1 96 ? 10.283 -13.456 5.957 1.00 94.44 96 LEU A C 1
ATOM 755 O O . LEU A 1 96 ? 10.253 -14.664 5.733 1.00 94.44 96 LEU A O 1
ATOM 759 N N . LYS A 1 97 ? 10.502 -12.979 7.191 1.00 93.06 97 LYS A N 1
ATOM 760 C CA . LYS A 1 97 ? 10.635 -13.844 8.378 1.00 93.06 97 LYS A CA 1
ATOM 761 C C . LYS A 1 97 ? 9.301 -14.368 8.915 1.00 93.06 97 LYS A C 1
ATOM 763 O O . LYS A 1 97 ? 9.313 -15.236 9.784 1.00 93.06 97 LYS A O 1
ATOM 768 N N . GLY A 1 98 ? 8.165 -13.845 8.447 1.00 89.81 98 GLY A N 1
ATOM 769 C CA . GLY A 1 98 ? 6.843 -14.215 8.957 1.00 89.81 98 GLY A CA 1
ATOM 770 C C . GLY A 1 98 ? 6.451 -13.551 10.278 1.00 89.81 98 GLY A C 1
ATOM 771 O O . GLY A 1 98 ? 5.433 -13.917 10.864 1.00 89.81 98 GLY A O 1
ATOM 772 N N . SER A 1 99 ? 7.213 -12.561 10.747 1.00 88.25 99 SER A N 1
ATOM 773 C CA . SER A 1 99 ? 6.938 -11.836 11.996 1.00 88.25 99 SER A CA 1
ATOM 774 C C . SER A 1 99 ? 5.726 -10.899 11.890 1.00 88.25 99 SER A C 1
ATOM 776 O O . SER A 1 99 ? 5.234 -10.411 12.904 1.00 88.25 99 SER A O 1
ATOM 778 N N . ALA A 1 100 ? 5.221 -10.665 10.675 1.00 87.00 100 ALA A N 1
ATOM 779 C CA . ALA A 1 100 ? 4.075 -9.799 10.390 1.00 87.00 100 ALA A CA 1
ATOM 780 C C . ALA A 1 100 ? 2.699 -10.503 10.504 1.00 87.00 100 ALA A C 1
ATOM 782 O O . ALA A 1 100 ? 1.661 -9.898 10.235 1.00 87.00 100 ALA A O 1
ATOM 783 N N . GLY A 1 101 ? 2.675 -11.778 10.912 1.00 88.38 101 GLY A N 1
ATOM 784 C CA . GLY A 1 101 ? 1.460 -12.556 11.177 1.00 88.38 101 GLY A CA 1
ATOM 785 C C . GLY A 1 101 ? 1.151 -13.636 10.134 1.00 88.38 101 GLY A C 1
ATOM 786 O O . GLY A 1 101 ? 1.631 -13.606 9.002 1.00 88.38 101 GLY A O 1
ATOM 787 N N . GLU A 1 102 ? 0.303 -14.600 10.509 1.00 85.88 102 GLU A N 1
ATOM 788 C CA . GLU A 1 102 ? 0.072 -15.835 9.734 1.00 85.88 102 GLU A CA 1
ATOM 789 C C . GLU A 1 102 ? -0.456 -15.602 8.311 1.00 85.88 102 GLU A C 1
ATOM 791 O O . GLU A 1 102 ? -0.099 -16.328 7.384 1.00 85.88 102 GLU A O 1
ATOM 796 N N . LYS A 1 103 ? -1.304 -14.583 8.111 1.00 86.31 103 LYS A N 1
ATOM 797 C CA . LYS A 1 103 ? -1.834 -14.258 6.777 1.00 86.31 103 LYS A CA 1
ATOM 798 C C . LYS A 1 103 ? -0.733 -13.778 5.831 1.00 86.31 103 LYS A C 1
ATOM 800 O O . LYS A 1 103 ? -0.726 -14.167 4.668 1.00 86.31 103 LYS A O 1
ATOM 805 N N . LEU A 1 104 ? 0.188 -12.958 6.335 1.00 92.12 104 LEU A N 1
ATOM 806 C CA . LEU A 1 104 ? 1.300 -12.424 5.552 1.00 92.12 104 LEU A CA 1
ATOM 807 C C . LEU A 1 104 ? 2.405 -13.459 5.352 1.00 92.12 104 LEU A C 1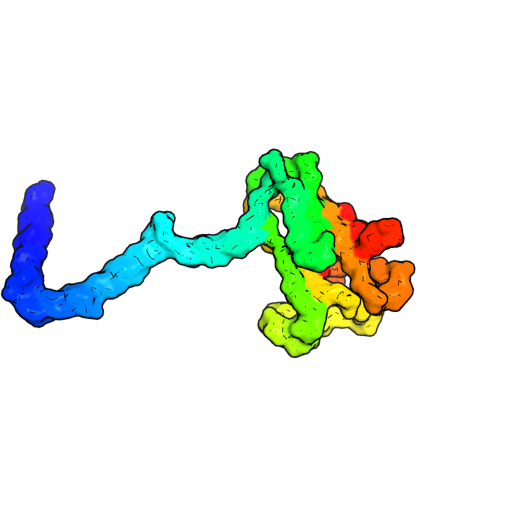
ATOM 809 O O . LEU A 1 104 ? 3.032 -13.465 4.300 1.00 92.12 104 LEU A O 1
ATOM 813 N N . LEU A 1 105 ? 2.573 -14.397 6.288 1.00 93.31 105 LEU A N 1
ATOM 814 C CA . LEU A 1 105 ? 3.478 -15.530 6.102 1.00 93.31 105 LEU A CA 1
ATOM 815 C C . LEU A 1 105 ? 3.125 -16.345 4.847 1.00 93.31 105 LEU A C 1
ATOM 817 O O . LEU A 1 105 ? 4.020 -16.711 4.091 1.00 93.31 105 LEU A O 1
ATOM 821 N N . LYS A 1 106 ? 1.833 -16.584 4.583 1.00 93.12 106 LYS A N 1
ATOM 822 C CA . LYS A 1 106 ? 1.397 -17.260 3.347 1.00 93.12 106 LYS A CA 1
ATOM 823 C C . LYS A 1 106 ? 1.797 -16.480 2.094 1.00 93.12 106 LYS A C 1
ATOM 825 O O . LYS A 1 106 ? 2.300 -17.079 1.153 1.00 93.12 106 LYS A O 1
ATOM 830 N N . ALA A 1 107 ? 1.615 -15.159 2.107 1.00 95.19 107 ALA A N 1
ATOM 831 C CA . ALA A 1 107 ? 2.030 -14.300 1.002 1.00 95.19 107 ALA A CA 1
ATOM 832 C C . ALA A 1 107 ? 3.551 -14.361 0.786 1.00 95.19 107 ALA A C 1
ATOM 834 O O . ALA A 1 107 ? 4.001 -14.506 -0.346 1.00 95.19 107 ALA A O 1
ATOM 835 N N . ALA A 1 108 ? 4.344 -14.324 1.862 1.00 95.81 108 ALA A N 1
ATOM 836 C CA . ALA A 1 108 ? 5.801 -14.413 1.786 1.00 95.81 108 ALA A CA 1
ATOM 837 C C . ALA A 1 108 ? 6.271 -15.758 1.207 1.00 95.81 108 ALA A C 1
ATOM 839 O O . ALA A 1 108 ? 7.159 -15.798 0.361 1.00 95.81 108 ALA A O 1
ATOM 840 N N . GLN A 1 109 ? 5.642 -16.862 1.618 1.00 94.94 109 GLN A N 1
ATOM 841 C CA . GLN A 1 109 ? 5.946 -18.207 1.113 1.00 94.94 109 GLN A CA 1
ATOM 842 C C . GLN A 1 109 ? 5.524 -18.420 -0.346 1.00 94.94 109 GLN A C 1
ATOM 844 O O . GLN A 1 109 ? 6.081 -19.281 -1.021 1.00 94.94 109 GLN A O 1
ATOM 849 N N . ALA A 1 110 ? 4.542 -17.657 -0.822 1.00 96.06 110 ALA A N 1
ATOM 850 C CA . ALA A 1 110 ? 4.024 -17.749 -2.179 1.00 96.06 110 ALA A CA 1
ATOM 851 C C . ALA A 1 110 ? 4.783 -16.872 -3.189 1.00 96.06 110 ALA A C 1
ATOM 853 O O . ALA A 1 110 ? 4.406 -16.860 -4.361 1.00 96.06 110 ALA A O 1
ATOM 854 N N . ILE A 1 111 ? 5.826 -16.138 -2.770 1.00 96.38 111 ILE A N 1
ATOM 855 C CA . ILE A 1 111 ? 6.669 -15.374 -3.699 1.00 96.38 111 ILE A CA 1
ATOM 856 C C . ILE A 1 111 ? 7.286 -16.351 -4.719 1.00 96.38 111 ILE A C 1
ATOM 858 O O . ILE A 1 111 ? 7.956 -17.308 -4.317 1.00 96.38 111 ILE A O 1
ATOM 862 N N . PRO A 1 112 ? 7.077 -16.139 -6.032 1.00 96.00 112 PRO A N 1
ATOM 863 C CA . PRO A 1 112 ? 7.675 -16.979 -7.060 1.00 96.00 112 PRO A CA 1
ATOM 864 C C . PRO A 1 112 ? 9.201 -17.040 -6.939 1.00 96.00 112 PRO A C 1
ATOM 866 O O . PRO A 1 112 ? 9.858 -16.023 -6.751 1.00 96.00 112 PRO A O 1
ATOM 869 N N . SER A 1 113 ? 9.791 -18.223 -7.129 1.00 95.00 113 SER A N 1
ATOM 870 C CA . SER A 1 113 ? 11.233 -18.455 -6.924 1.00 95.00 113 SER A CA 1
ATOM 871 C C . SER A 1 113 ? 12.163 -17.682 -7.868 1.00 95.00 113 SER A C 1
ATOM 873 O O . SER A 1 113 ? 13.376 -17.708 -7.687 1.00 95.00 113 SER A O 1
ATOM 875 N N . HIS A 1 114 ? 11.614 -17.062 -8.912 1.00 93.75 114 HIS A N 1
ATOM 876 C CA . HIS A 1 114 ? 12.341 -16.225 -9.865 1.00 93.75 114 HIS A CA 1
ATOM 877 C C . HIS A 1 114 ? 12.248 -14.727 -9.532 1.00 93.75 114 HIS A C 1
ATOM 879 O O . HIS A 1 114 ? 12.785 -13.918 -10.283 1.00 93.75 114 HIS A O 1
ATOM 885 N N . LEU A 1 115 ? 11.563 -14.359 -8.444 1.00 95.19 115 LEU A N 1
ATOM 886 C CA . LEU A 1 115 ? 11.423 -12.985 -7.974 1.00 95.19 115 LEU A CA 1
ATOM 887 C C . LEU A 1 115 ? 12.169 -12.793 -6.655 1.00 95.19 115 LEU A C 1
ATOM 889 O O . LEU A 1 115 ? 12.177 -13.662 -5.783 1.00 95.19 115 LEU A O 1
ATOM 893 N N . GLU A 1 116 ? 12.759 -11.612 -6.499 1.00 94.81 116 GLU A N 1
ATOM 894 C CA . GLU A 1 116 ? 13.397 -11.172 -5.264 1.00 94.81 116 GLU A CA 1
ATOM 895 C C . GLU A 1 116 ? 12.705 -9.898 -4.772 1.00 94.81 116 GLU A C 1
ATOM 897 O O . GLU A 1 116 ? 12.649 -8.895 -5.480 1.00 94.81 116 GLU A O 1
ATOM 902 N N . MET A 1 117 ? 12.181 -9.918 -3.546 1.00 94.88 117 MET A N 1
ATOM 903 C CA . MET A 1 117 ? 11.547 -8.739 -2.958 1.00 94.88 117 MET A CA 1
ATOM 904 C C . MET A 1 117 ? 12.603 -7.691 -2.567 1.00 94.88 117 MET A C 1
ATOM 906 O O . MET A 1 117 ? 13.495 -7.960 -1.754 1.00 94.88 117 MET A O 1
ATOM 910 N N . LYS A 1 118 ? 12.481 -6.474 -3.110 1.00 95.19 118 LYS A N 1
ATOM 911 C CA . LYS A 1 118 ? 13.380 -5.344 -2.813 1.00 95.19 118 LYS A CA 1
ATOM 912 C C . LYS A 1 118 ? 12.782 -4.343 -1.821 1.00 95.19 118 LYS A C 1
ATOM 914 O O . LYS A 1 118 ? 13.479 -3.931 -0.898 1.00 95.19 118 LYS A O 1
ATOM 919 N N . SER A 1 119 ? 11.502 -4.009 -1.955 1.00 94.75 119 SER A N 1
ATOM 920 C CA . SER A 1 119 ? 10.807 -3.041 -1.099 1.00 94.75 119 SER A CA 1
ATOM 921 C C . SER A 1 119 ? 10.233 -3.672 0.182 1.00 94.75 119 SER A C 1
ATOM 923 O O . SER A 1 119 ? 10.178 -4.902 0.313 1.00 94.75 119 SER A O 1
ATOM 925 N N . PRO A 1 120 ? 9.780 -2.849 1.147 1.00 95.94 120 PRO A N 1
ATOM 926 C CA . PRO A 1 120 ? 8.745 -3.249 2.096 1.00 95.94 120 PRO A CA 1
ATOM 927 C C . PRO A 1 120 ? 7.490 -3.762 1.375 1.00 95.94 120 PRO A C 1
ATOM 929 O O . PRO A 1 120 ? 7.278 -3.476 0.197 1.00 95.94 120 PRO A O 1
ATOM 932 N N . LEU A 1 121 ? 6.637 -4.482 2.106 1.00 96.69 121 LEU A N 1
ATOM 933 C CA . LEU A 1 121 ? 5.286 -4.779 1.639 1.00 96.69 121 LEU A CA 1
ATOM 934 C C . LEU A 1 121 ? 4.369 -3.620 2.024 1.00 96.69 121 LEU A C 1
ATOM 936 O O . LEU A 1 121 ? 4.099 -3.418 3.212 1.00 96.69 121 LEU A O 1
ATOM 940 N N . TYR A 1 122 ? 3.849 -2.896 1.045 1.00 97.00 122 TYR A N 1
ATOM 941 C CA . TYR A 1 122 ? 2.841 -1.873 1.268 1.00 97.00 122 TYR A CA 1
ATOM 942 C C . TYR A 1 122 ? 1.467 -2.523 1.363 1.00 97.00 122 TYR A C 1
ATOM 944 O O . TYR A 1 122 ? 1.084 -3.370 0.561 1.00 97.00 122 TYR A O 1
ATOM 952 N N . GLN A 1 123 ? 0.696 -2.117 2.362 1.00 95.75 123 GLN A N 1
ATOM 953 C CA . GLN A 1 123 ? -0.688 -2.515 2.557 1.00 95.75 123 GLN A CA 1
ATOM 954 C C . GLN A 1 123 ? -1.578 -1.297 2.386 1.00 95.75 123 GLN A C 1
ATOM 956 O O . GLN A 1 123 ? -1.350 -0.248 2.995 1.00 95.75 123 GLN A O 1
ATOM 961 N N . ILE A 1 124 ? -2.615 -1.466 1.577 1.00 96.38 124 ILE A N 1
ATOM 962 C CA . ILE A 1 124 ? -3.548 -0.407 1.236 1.00 96.38 124 ILE A CA 1
ATOM 963 C C . ILE A 1 124 ? -4.919 -0.785 1.791 1.00 96.38 124 ILE A C 1
ATOM 965 O O . ILE A 1 124 ? -5.551 -1.764 1.391 1.00 96.38 124 ILE A O 1
ATOM 969 N N . GLY A 1 125 ? -5.376 0.005 2.755 1.00 95.06 125 GLY A N 1
ATOM 970 C CA . GLY A 1 125 ? -6.731 -0.056 3.274 1.00 95.06 125 GLY A CA 1
ATOM 971 C C . GLY A 1 125 ? -7.644 0.852 2.462 1.00 95.06 125 GLY A C 1
ATOM 972 O O . GLY A 1 125 ? -7.421 2.059 2.418 1.00 95.06 125 GLY A O 1
ATOM 973 N N . LEU A 1 126 ? -8.705 0.288 1.893 1.00 94.88 126 LEU A N 1
ATOM 974 C CA . LEU A 1 126 ? -9.759 1.017 1.190 1.00 94.88 126 LEU A CA 1
ATOM 975 C C . LEU A 1 126 ? -11.066 0.948 1.988 1.00 94.88 126 LEU A C 1
ATOM 977 O O . LEU A 1 126 ? -11.472 -0.124 2.442 1.00 94.88 126 LEU A O 1
ATOM 981 N N . ARG A 1 127 ? -11.749 2.086 2.136 1.00 93.94 127 ARG A N 1
ATOM 982 C CA . ARG A 1 127 ? -13.132 2.158 2.628 1.00 93.94 127 ARG A CA 1
ATOM 983 C C . ARG A 1 127 ? -13.963 3.081 1.761 1.00 93.94 127 ARG A C 1
ATOM 985 O O . ARG A 1 127 ? -13.516 4.183 1.466 1.00 93.94 127 ARG A O 1
ATOM 992 N N . GLY A 1 128 ? -15.191 2.671 1.472 1.00 92.94 128 GLY A N 1
ATOM 993 C CA . GLY A 1 128 ? -16.089 3.396 0.577 1.00 92.94 128 GLY A CA 1
ATOM 994 C C . GLY A 1 128 ? -16.112 2.762 -0.806 1.00 92.94 128 GLY A C 1
ATOM 995 O O . GLY A 1 128 ? -15.907 1.554 -0.938 1.00 92.94 128 GLY A O 1
ATOM 996 N N . GLU A 1 129 ? -16.393 3.574 -1.817 1.00 93.38 129 GLU A N 1
ATOM 997 C CA . GLU A 1 129 ? -16.467 3.110 -3.201 1.00 93.38 129 GLU A CA 1
ATOM 998 C C . GLU A 1 129 ? -15.070 2.874 -3.783 1.00 93.38 129 GLU A C 1
ATOM 1000 O O . GLU A 1 129 ? -14.129 3.594 -3.456 1.00 93.38 129 GLU A O 1
ATOM 1005 N N . MET A 1 130 ? -14.929 1.845 -4.627 1.00 94.81 130 MET A N 1
ATOM 1006 C CA . MET A 1 130 ? -13.670 1.537 -5.309 1.00 94.81 130 MET A CA 1
ATOM 1007 C C . MET A 1 130 ? -13.404 2.591 -6.395 1.00 94.81 130 MET A C 1
ATOM 1009 O O . MET A 1 130 ? -14.218 2.699 -7.315 1.00 94.81 130 MET A O 1
ATOM 1013 N N . PRO A 1 131 ? -12.280 3.328 -6.336 1.00 95.69 131 PRO A N 1
ATOM 1014 C CA . PRO A 1 131 ? -11.873 4.222 -7.411 1.00 95.69 131 PRO A CA 1
ATOM 1015 C C . PRO A 1 131 ? -11.644 3.482 -8.728 1.00 95.69 131 PRO A C 1
ATOM 1017 O O . PRO A 1 131 ? -11.136 2.359 -8.738 1.00 95.69 131 PRO A O 1
ATOM 1020 N N . THR A 1 132 ? -11.978 4.134 -9.839 1.00 95.62 132 THR A N 1
ATOM 1021 C CA . THR A 1 132 ? -11.769 3.599 -11.194 1.00 95.62 132 THR A CA 1
ATOM 1022 C C . THR A 1 132 ? -10.383 3.904 -11.751 1.00 95.62 132 THR A C 1
ATOM 1024 O O . THR A 1 132 ? -10.002 3.335 -12.770 1.00 95.62 132 THR A O 1
ATOM 1027 N N . GLU A 1 133 ? -9.628 4.786 -11.095 1.00 96.00 133 GLU A N 1
ATOM 1028 C CA . GLU A 1 133 ? -8.251 5.115 -11.449 1.00 96.00 133 GLU A CA 1
ATOM 1029 C C . GLU A 1 133 ? -7.413 5.359 -10.190 1.00 96.00 133 GLU A C 1
ATOM 1031 O O . GLU A 1 133 ? -7.865 5.986 -9.229 1.00 96.00 133 GLU A O 1
ATOM 1036 N N . ALA A 1 134 ? -6.185 4.849 -10.199 1.00 96.88 134 ALA A N 1
ATOM 1037 C CA . ALA A 1 134 ? -5.200 5.043 -9.151 1.00 96.88 134 ALA A CA 1
ATOM 1038 C C . ALA A 1 134 ? -3.795 5.121 -9.756 1.00 96.88 134 ALA A C 1
ATOM 1040 O O . ALA A 1 134 ? -3.461 4.392 -10.690 1.00 96.88 134 ALA A O 1
ATOM 1041 N N . VAL A 1 135 ? -2.956 5.986 -9.199 1.00 97.81 135 VAL A N 1
ATOM 1042 C CA . VAL A 1 135 ? -1.544 6.113 -9.561 1.00 97.81 135 VAL A CA 1
ATOM 1043 C C . VAL A 1 135 ? -0.709 5.792 -8.333 1.00 97.81 135 VAL A C 1
ATOM 1045 O O . VAL A 1 135 ? -0.749 6.514 -7.336 1.00 97.81 135 VAL A O 1
ATOM 1048 N N . LEU A 1 136 ? 0.032 4.693 -8.401 1.00 98.00 136 LEU A N 1
ATOM 1049 C CA . LEU A 1 136 ? 0.965 4.265 -7.370 1.00 98.00 136 LEU A CA 1
ATOM 1050 C C . LEU A 1 136 ? 2.381 4.664 -7.786 1.00 98.00 136 LEU A C 1
ATOM 1052 O O . LEU A 1 136 ? 2.809 4.321 -8.884 1.00 98.00 136 LEU A O 1
ATOM 1056 N N . SER A 1 137 ? 3.093 5.367 -6.910 1.00 98.00 137 SER A N 1
ATOM 1057 C CA . SER A 1 137 ? 4.513 5.685 -7.058 1.00 98.00 137 SER A CA 1
ATOM 1058 C C . SER A 1 137 ? 5.272 5.069 -5.890 1.00 98.00 137 SER A C 1
ATOM 1060 O O . SER A 1 137 ? 5.042 5.450 -4.743 1.00 98.00 137 SER A O 1
ATOM 1062 N N . VAL A 1 138 ? 6.114 4.077 -6.175 1.00 97.50 138 VAL A N 1
ATOM 1063 C CA . VAL A 1 138 ? 6.916 3.354 -5.179 1.00 97.50 138 VAL A CA 1
ATOM 1064 C C . VAL A 1 138 ? 8.358 3.809 -5.283 1.00 97.50 138 VAL A C 1
ATOM 1066 O O . VAL A 1 138 ? 8.940 3.736 -6.363 1.00 97.50 138 VAL A O 1
ATOM 1069 N N . VAL A 1 139 ? 8.941 4.245 -4.170 1.00 96.38 139 VAL A N 1
ATOM 1070 C CA . VAL A 1 139 ? 10.350 4.655 -4.132 1.00 96.38 139 VAL A CA 1
ATOM 1071 C C . VAL A 1 139 ? 11.247 3.436 -4.347 1.00 96.38 139 VAL A C 1
ATOM 1073 O O . VAL A 1 139 ? 11.034 2.381 -3.746 1.00 96.38 139 VAL A O 1
ATOM 1076 N N . ILE A 1 140 ? 12.256 3.572 -5.207 1.00 95.31 140 ILE A N 1
ATOM 1077 C CA . ILE A 1 140 ? 13.234 2.522 -5.490 1.00 95.31 140 ILE A CA 1
ATOM 1078 C C . ILE A 1 140 ? 14.211 2.425 -4.309 1.00 95.31 140 ILE A C 1
ATOM 1080 O O . ILE A 1 140 ? 14.893 3.398 -3.989 1.00 95.31 140 ILE A O 1
ATOM 1084 N N . PRO A 1 141 ? 14.319 1.260 -3.643 1.00 92.31 141 PRO A N 1
ATOM 1085 C CA . PRO A 1 141 ? 15.309 1.069 -2.590 1.00 92.31 141 PRO A CA 1
ATOM 1086 C C . PRO A 1 141 ? 16.742 1.184 -3.124 1.00 92.31 141 PRO A C 1
ATOM 1088 O O . PRO A 1 141 ? 17.045 0.724 -4.222 1.00 92.31 141 PRO A O 1
ATOM 1091 N N . ASN A 1 142 ? 17.660 1.700 -2.302 1.00 88.44 142 ASN A N 1
ATOM 1092 C CA . ASN A 1 142 ? 19.074 1.869 -2.674 1.00 88.44 142 ASN A CA 1
ATOM 1093 C C . ASN A 1 142 ? 19.774 0.559 -3.108 1.00 88.44 142 ASN A C 1
ATOM 1095 O O . ASN A 1 142 ? 20.795 0.606 -3.785 1.00 88.44 142 ASN A O 1
ATOM 1099 N N . ASP A 1 143 ? 19.269 -0.610 -2.696 1.00 89.56 143 ASP A N 1
ATOM 1100 C CA . ASP A 1 143 ? 19.804 -1.946 -3.003 1.00 89.56 143 ASP A CA 1
ATOM 1101 C C . ASP A 1 143 ? 19.033 -2.679 -4.127 1.00 89.56 143 ASP A C 1
ATOM 1103 O O . ASP A 1 143 ? 19.072 -3.912 -4.217 1.00 89.56 143 ASP A O 1
ATOM 1107 N N . ALA A 1 144 ? 18.315 -1.935 -4.978 1.00 91.44 144 ALA A N 1
ATOM 1108 C CA . ALA A 1 144 ? 17.416 -2.472 -6.005 1.00 91.44 144 ALA A CA 1
ATOM 1109 C C . ALA A 1 144 ? 18.002 -2.507 -7.433 1.00 91.44 14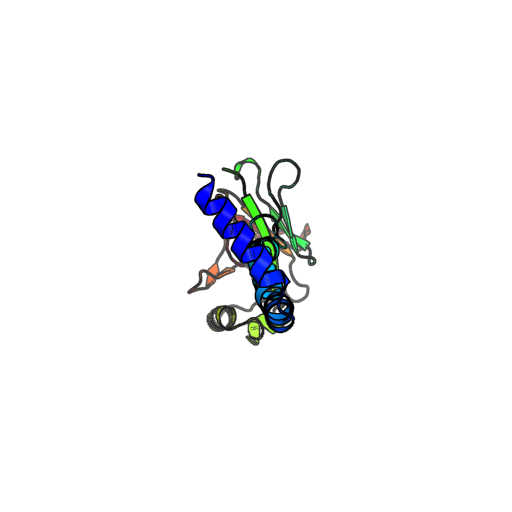4 ALA A C 1
ATOM 1111 O O . ALA A 1 144 ? 17.281 -2.763 -8.395 1.00 91.44 144 ALA A O 1
ATOM 1112 N N . GLU A 1 145 ? 19.302 -2.277 -7.609 1.00 88.50 145 GLU A N 1
ATOM 1113 C CA . GLU A 1 145 ? 19.939 -2.444 -8.920 1.00 88.50 145 GLU A CA 1
ATOM 1114 C C . GLU A 1 145 ? 19.947 -3.923 -9.377 1.00 88.50 145 GLU A C 1
ATOM 1116 O O . GLU A 1 145 ? 20.141 -4.821 -8.549 1.00 88.50 145 GLU A O 1
ATOM 1121 N N . PRO A 1 146 ? 19.787 -4.206 -10.690 1.00 91.38 146 PRO A N 1
ATOM 1122 C CA . PRO A 1 146 ? 19.619 -3.257 -11.795 1.00 91.38 146 PRO A CA 1
ATOM 1123 C C . PRO A 1 146 ? 18.154 -2.841 -12.031 1.00 91.38 146 PRO A C 1
ATOM 1125 O O . PRO A 1 146 ? 17.252 -3.679 -12.102 1.00 91.38 146 PRO A O 1
ATOM 1128 N N . TYR A 1 147 ? 17.926 -1.546 -12.277 1.00 90.25 147 TYR A N 1
ATOM 1129 C CA . TYR A 1 147 ? 16.575 -0.972 -12.394 1.00 90.25 147 TYR A CA 1
ATOM 1130 C C . TYR A 1 147 ? 15.743 -1.547 -13.546 1.00 90.25 147 TYR A C 1
ATOM 1132 O O . TYR A 1 147 ? 14.526 -1.626 -13.449 1.00 90.25 147 TYR A O 1
ATOM 1140 N N . CYS A 1 148 ? 16.384 -2.007 -14.623 1.00 87.69 148 CYS A N 1
ATOM 1141 C CA . CYS A 1 148 ? 15.693 -2.595 -15.774 1.00 87.69 148 CYS A CA 1
ATOM 1142 C C . CYS A 1 148 ? 14.982 -3.927 -15.477 1.00 87.69 148 CYS A C 1
ATOM 1144 O O . CYS A 1 148 ? 14.269 -4.428 -16.342 1.00 87.69 148 CYS A O 1
ATOM 1146 N N . THR A 1 149 ? 15.197 -4.503 -14.292 1.00 91.62 149 THR A N 1
ATOM 1147 C CA . THR A 1 149 ? 14.550 -5.744 -13.834 1.00 91.62 149 THR A CA 1
ATOM 1148 C C . THR A 1 149 ? 13.495 -5.510 -12.755 1.00 91.62 149 THR A C 1
ATOM 1150 O O . THR A 1 149 ? 12.905 -6.470 -12.262 1.00 91.62 149 THR A O 1
ATOM 1153 N N . LEU A 1 150 ? 13.276 -4.251 -12.364 1.00 95.38 150 LEU A N 1
ATOM 1154 C CA . LEU A 1 150 ? 12.317 -3.900 -11.330 1.00 95.38 150 LEU A CA 1
ATOM 1155 C C . LEU A 1 150 ? 10.901 -3.821 -11.893 1.00 95.38 150 LEU A C 1
ATOM 1157 O O . LEU A 1 150 ? 10.653 -3.185 -12.913 1.00 95.38 150 LEU A O 1
ATOM 1161 N N . ASP A 1 151 ? 9.974 -4.424 -11.160 1.00 95.50 151 ASP A N 1
ATOM 1162 C CA . ASP A 1 151 ? 8.551 -4.479 -11.470 1.00 95.50 151 ASP A CA 1
ATOM 1163 C C . ASP A 1 151 ? 7.743 -4.464 -10.169 1.00 95.50 151 ASP A C 1
ATOM 1165 O O . ASP A 1 151 ? 8.245 -4.838 -9.104 1.00 95.50 151 ASP A O 1
ATOM 1169 N N . LEU A 1 152 ? 6.472 -4.067 -10.258 1.00 97.12 152 LEU A N 1
ATOM 1170 C CA . LEU A 1 152 ? 5.542 -4.127 -9.134 1.00 97.12 152 LEU A CA 1
ATOM 1171 C C . LEU A 1 152 ? 4.679 -5.385 -9.197 1.00 97.12 152 LEU A C 1
ATOM 1173 O O . LEU A 1 152 ? 4.234 -5.816 -10.260 1.00 97.12 152 LEU A O 1
ATOM 1177 N N . TYR A 1 153 ? 4.399 -5.954 -8.028 1.00 97.62 153 TYR A N 1
ATOM 1178 C CA . TYR A 1 153 ? 3.543 -7.124 -7.882 1.00 97.62 153 TYR A CA 1
ATOM 1179 C C . TYR A 1 153 ? 2.530 -6.882 -6.773 1.00 97.62 153 TYR A C 1
ATOM 1181 O O . TYR A 1 153 ? 2.841 -6.271 -5.765 1.00 97.62 153 TYR A O 1
ATOM 1189 N N . THR A 1 154 ? 1.313 -7.390 -6.936 1.00 97.56 154 THR A N 1
ATOM 1190 C CA . THR A 1 154 ? 0.270 -7.342 -5.914 1.00 97.56 154 THR A CA 1
ATOM 1191 C C . THR A 1 154 ? -0.058 -8.737 -5.412 1.00 97.56 154 THR A C 1
ATOM 1193 O O . THR A 1 154 ? -0.139 -9.693 -6.186 1.00 97.56 154 THR A O 1
ATOM 1196 N N . TRP A 1 155 ? -0.273 -8.861 -4.107 1.00 96.69 155 TRP A N 1
ATOM 1197 C CA . TRP A 1 155 ? -0.778 -10.088 -3.505 1.00 96.69 155 TRP A CA 1
ATOM 1198 C C . TRP A 1 155 ? -2.308 -10.120 -3.565 1.00 96.69 155 TRP A C 1
ATOM 1200 O O . TRP A 1 155 ? -2.988 -9.275 -2.983 1.00 96.69 155 TRP A O 1
ATOM 1210 N N . THR A 1 156 ? -2.856 -11.129 -4.240 1.00 93.12 156 THR A N 1
ATOM 1211 C CA . THR A 1 156 ? -4.308 -11.290 -4.454 1.00 93.12 156 THR A CA 1
ATOM 1212 C C . THR A 1 156 ? -5.029 -12.007 -3.308 1.00 93.12 156 THR A C 1
ATOM 1214 O O . THR A 1 156 ? -6.255 -12.079 -3.295 1.00 93.12 156 THR A O 1
ATOM 1217 N N . GLY A 1 157 ? -4.281 -12.553 -2.346 1.00 92.44 157 GLY A N 1
ATOM 1218 C CA . GLY A 1 157 ? 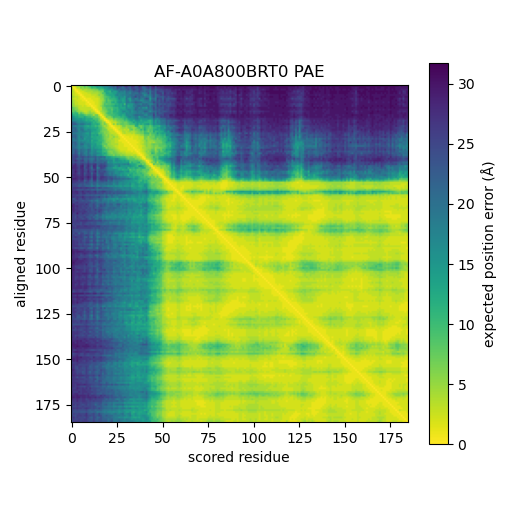-4.789 -13.489 -1.338 1.00 92.44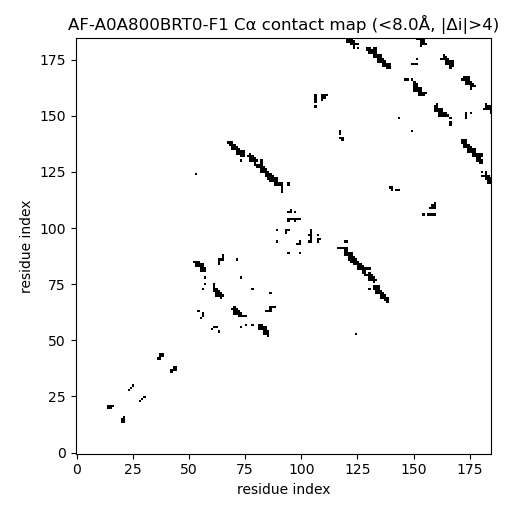 157 GLY A CA 1
ATOM 1219 C C . GLY A 1 157 ? -4.374 -14.939 -1.594 1.00 92.44 157 GLY A C 1
ATOM 1220 O O . GLY A 1 157 ? -4.327 -15.721 -0.644 1.00 92.44 157 GLY A O 1
ATOM 1221 N N . GLU A 1 158 ? -4.025 -15.267 -2.840 1.00 92.81 158 GLU A N 1
ATOM 1222 C CA . GLU A 1 158 ? -3.644 -16.619 -3.277 1.00 92.81 158 GLU A CA 1
ATOM 1223 C C . GLU A 1 158 ? -2.319 -16.638 -4.045 1.00 92.81 158 GLU A C 1
ATOM 1225 O O . GLU A 1 158 ? -1.491 -17.519 -3.824 1.00 92.81 158 GLU A O 1
ATOM 1230 N N . GLU A 1 159 ? -2.105 -15.650 -4.913 1.00 95.62 159 GLU A N 1
ATOM 1231 C CA . GLU A 1 159 ? -0.916 -15.533 -5.759 1.00 95.62 159 GLU A CA 1
ATOM 1232 C C . GLU A 1 159 ? -0.418 -14.085 -5.858 1.00 95.62 159 GLU A C 1
ATOM 1234 O O . GLU A 1 159 ? -1.179 -13.124 -5.673 1.00 95.62 159 GLU A O 1
ATOM 1239 N N . TRP A 1 160 ? 0.864 -13.941 -6.200 1.00 97.31 160 TRP A N 1
ATOM 1240 C CA . TRP A 1 160 ? 1.447 -12.671 -6.618 1.00 97.31 160 TRP A CA 1
ATOM 1241 C C . TRP A 1 160 ? 1.181 -12.437 -8.097 1.00 97.31 160 TRP A C 1
ATOM 1243 O O . TRP A 1 160 ? 1.509 -13.273 -8.937 1.00 97.31 160 TRP A O 1
ATOM 1253 N N . ARG A 1 161 ? 0.615 -11.277 -8.418 1.00 97.38 161 ARG A N 1
ATOM 1254 C CA . ARG A 1 161 ? 0.297 -10.874 -9.784 1.00 97.38 161 ARG A CA 1
ATOM 1255 C C . ARG A 1 161 ? 1.075 -9.626 -10.153 1.00 97.38 161 ARG A C 1
ATOM 1257 O O . ARG A 1 161 ? 1.074 -8.663 -9.398 1.00 97.38 161 ARG A O 1
ATOM 1264 N N . TRP A 1 162 ? 1.699 -9.645 -11.321 1.00 97.31 162 TRP A N 1
ATOM 1265 C CA . TRP A 1 162 ? 2.375 -8.476 -11.871 1.00 97.31 162 TRP A CA 1
ATOM 1266 C C . TRP A 1 162 ? 1.399 -7.305 -12.062 1.00 97.31 162 TRP A C 1
ATOM 1268 O O . TRP A 1 162 ? 0.250 -7.501 -12.472 1.00 97.31 162 TRP A O 1
ATOM 1278 N N . LEU A 1 163 ? 1.867 -6.096 -11.767 1.00 97.19 163 LEU A N 1
ATOM 1279 C CA . LEU A 1 163 ? 1.170 -4.843 -12.017 1.00 97.19 163 LEU A CA 1
ATOM 1280 C C . LEU A 1 163 ? 1.870 -4.078 -13.146 1.00 97.19 163 LEU A C 1
ATOM 1282 O O . LEU A 1 163 ? 3.093 -3.972 -13.133 1.00 97.19 163 LEU A O 1
ATOM 1286 N N . PRO A 1 164 ? 1.121 -3.476 -14.087 1.00 96.31 164 PRO A N 1
ATOM 1287 C CA . PRO A 1 164 ? 1.718 -2.664 -15.137 1.00 96.31 164 PRO A CA 1
ATOM 1288 C C . PRO A 1 164 ? 2.407 -1.432 -14.551 1.00 96.31 164 PRO A C 1
ATOM 1290 O O . PRO A 1 164 ? 1.754 -0.543 -14.002 1.00 96.31 164 PRO A O 1
ATOM 1293 N N . SER A 1 165 ? 3.729 -1.368 -14.687 1.00 96.62 165 SER A N 1
ATOM 1294 C CA . SER A 1 165 ? 4.559 -0.298 -14.137 1.00 96.62 165 SER A CA 1
ATOM 1295 C C . SER A 1 165 ? 5.709 0.092 -15.062 1.00 96.62 165 SER A C 1
ATOM 1297 O O . SER A 1 165 ? 6.041 -0.630 -15.999 1.00 96.62 165 SER A O 1
ATOM 1299 N N . HIS A 1 166 ? 6.314 1.247 -14.800 1.00 96.00 166 HIS A N 1
ATOM 1300 C CA . HIS A 1 166 ? 7.550 1.686 -15.443 1.00 96.00 166 HIS A CA 1
ATOM 1301 C C . HIS A 1 166 ? 8.436 2.420 -14.438 1.00 96.00 166 HIS A C 1
ATOM 1303 O O . HIS A 1 166 ? 7.940 3.074 -13.521 1.00 96.00 166 HIS A O 1
ATOM 1309 N N . VAL A 1 167 ? 9.747 2.305 -14.623 1.00 96.25 167 VAL A N 1
ATOM 1310 C CA . VAL A 1 167 ? 10.745 3.035 -13.837 1.00 96.25 167 VAL A CA 1
ATOM 1311 C C . VAL A 1 167 ? 10.838 4.473 -14.344 1.00 96.25 167 VAL A C 1
ATOM 1313 O O . VAL A 1 167 ? 10.972 4.698 -15.547 1.00 96.25 167 VAL A O 1
ATOM 1316 N N . VAL A 1 168 ? 10.808 5.430 -13.421 1.00 95.19 168 VAL A N 1
ATOM 1317 C CA . VAL A 1 168 ? 11.072 6.853 -13.649 1.00 95.19 168 VAL A CA 1
ATOM 1318 C C . VAL A 1 168 ? 12.372 7.190 -12.922 1.00 95.19 168 VAL A C 1
ATOM 1320 O O . VAL A 1 168 ? 12.389 7.381 -11.708 1.00 95.19 168 VAL A O 1
ATOM 1323 N N . VAL A 1 169 ? 13.481 7.192 -13.664 1.00 90.75 169 VAL A N 1
ATOM 1324 C CA . VAL A 1 169 ? 14.839 7.309 -13.100 1.00 90.75 169 VAL A CA 1
ATOM 1325 C C . VAL A 1 169 ? 15.055 8.676 -12.452 1.00 90.75 169 VAL A C 1
ATOM 1327 O O . VAL A 1 169 ? 15.705 8.774 -11.422 1.00 90.75 169 VAL A O 1
ATOM 1330 N N . GLU A 1 170 ? 14.477 9.732 -13.021 1.00 91.75 170 GLU A N 1
ATOM 1331 C CA . GLU A 1 170 ? 14.577 11.099 -12.505 1.00 91.75 170 GLU A CA 1
ATOM 1332 C C . GLU A 1 170 ? 13.905 11.279 -11.136 1.00 91.75 170 GLU A C 1
ATOM 1334 O O . GLU A 1 170 ? 14.230 12.223 -10.416 1.00 91.75 170 GLU A O 1
ATOM 1339 N N . GLU A 1 171 ? 12.969 10.391 -10.791 1.00 90.38 171 GLU A N 1
ATOM 1340 C CA . GLU A 1 171 ? 12.217 10.405 -9.533 1.00 90.38 171 GLU A CA 1
ATOM 1341 C C . GLU A 1 171 ? 12.653 9.286 -8.572 1.00 90.38 171 GLU A C 1
ATOM 1343 O O . GLU A 1 171 ? 12.076 9.172 -7.493 1.00 90.38 171 GLU A O 1
ATOM 1348 N N . ASP A 1 172 ? 13.638 8.458 -8.955 1.00 93.38 172 ASP A N 1
ATOM 1349 C CA . ASP A 1 172 ? 14.021 7.226 -8.245 1.00 93.38 172 ASP A CA 1
ATOM 1350 C C . ASP A 1 172 ? 12.788 6.402 -7.818 1.00 93.38 172 ASP A C 1
ATOM 1352 O O . ASP A 1 172 ? 12.678 5.923 -6.687 1.00 93.38 172 ASP A O 1
ATOM 1356 N N . ALA A 1 173 ? 11.822 6.256 -8.733 1.00 95.75 173 ALA A N 1
ATOM 1357 C CA . ALA A 1 173 ? 10.525 5.656 -8.442 1.00 95.75 173 ALA A CA 1
ATOM 1358 C C . ALA A 1 173 ? 10.043 4.698 -9.537 1.00 95.75 173 ALA A C 1
ATOM 1360 O O . ALA A 1 173 ? 10.384 4.817 -10.715 1.00 95.75 173 ALA A O 1
ATOM 1361 N N . ILE A 1 174 ? 9.193 3.750 -9.147 1.00 97.06 174 ILE A N 1
ATOM 1362 C CA . ILE A 1 174 ? 8.420 2.901 -10.050 1.00 97.06 174 ILE A CA 1
ATOM 1363 C C . ILE A 1 174 ? 6.973 3.379 -10.022 1.00 97.06 174 ILE A C 1
ATOM 1365 O O . ILE A 1 174 ? 6.322 3.358 -8.976 1.00 97.06 174 ILE A O 1
ATOM 1369 N N . VAL A 1 175 ? 6.456 3.778 -11.182 1.00 97.94 175 VAL A N 1
ATOM 1370 C CA . VAL A 1 175 ? 5.108 4.328 -11.317 1.00 97.94 175 VAL A CA 1
ATOM 1371 C C . VAL A 1 175 ? 4.192 3.333 -12.017 1.00 97.94 175 VAL A C 1
ATOM 1373 O O . VAL A 1 175 ? 4.492 2.817 -13.098 1.00 97.94 175 VAL A O 1
ATOM 1376 N N . SER A 1 176 ? 3.028 3.099 -11.420 1.00 97.94 176 SER A N 1
ATOM 1377 C CA . SER A 1 176 ? 1.965 2.253 -11.954 1.00 97.94 176 SER A CA 1
ATOM 1378 C C . SER A 1 176 ? 0.649 3.018 -12.017 1.00 97.94 176 SER A C 1
ATOM 1380 O O . SER A 1 176 ? 0.218 3.623 -11.036 1.00 97.94 176 SER A O 1
ATOM 1382 N N . ARG A 1 177 ? 0.005 2.993 -13.188 1.00 97.25 177 ARG A N 1
ATOM 1383 C CA . ARG A 1 177 ? -1.349 3.521 -13.395 1.00 97.25 177 ARG A CA 1
ATOM 1384 C C . ARG A 1 177 ? -2.310 2.345 -13.473 1.00 97.25 177 ARG A C 1
ATOM 1386 O O . ARG A 1 177 ? -2.177 1.493 -14.349 1.00 97.25 177 ARG A O 1
ATOM 1393 N N . LEU A 1 178 ? -3.255 2.296 -12.547 1.00 96.62 178 LEU A N 1
ATOM 1394 C CA . LEU A 1 178 ? -4.135 1.161 -12.316 1.00 96.62 178 LEU A CA 1
ATOM 1395 C C . LEU A 1 178 ? -5.592 1.592 -12.446 1.00 96.62 178 LEU A C 1
ATOM 1397 O O . LEU A 1 178 ? -5.963 2.692 -12.051 1.00 96.62 178 LEU A O 1
ATOM 1401 N N . SER A 1 179 ? -6.437 0.690 -12.938 1.00 95.19 179 SER A N 1
ATOM 1402 C CA . SER A 1 179 ? -7.891 0.891 -12.998 1.00 95.19 179 SER A CA 1
ATOM 1403 C C . SER A 1 179 ? -8.614 0.470 -11.709 1.00 95.19 179 SER A C 1
ATOM 1405 O O . SER A 1 179 ? -9.827 0.267 -11.707 1.00 95.19 179 SER A O 1
ATOM 1407 N N . PHE A 1 180 ? -7.857 0.200 -10.643 1.00 94.50 180 PHE A N 1
ATOM 1408 C CA . PHE A 1 180 ? -8.340 -0.242 -9.338 1.00 94.50 180 PHE A CA 1
ATOM 1409 C C . PHE A 1 180 ? -7.287 0.064 -8.267 1.00 94.50 180 PHE A C 1
ATOM 1411 O O . PHE A 1 180 ? -6.116 0.286 -8.577 1.00 94.50 180 PHE A O 1
ATOM 1418 N N . VAL A 1 181 ? -7.690 0.016 -6.997 1.00 95.62 181 VAL A N 1
ATOM 1419 C CA . VAL A 1 181 ? -6.770 0.134 -5.859 1.00 95.62 181 VAL A CA 1
ATOM 1420 C C . VAL A 1 181 ? -6.375 -1.271 -5.374 1.00 95.62 181 VAL A C 1
ATOM 1422 O O . VAL A 1 181 ? -7.252 -2.002 -4.901 1.00 95.62 181 VAL A O 1
ATOM 1425 N N . PRO A 1 182 ? -5.097 -1.691 -5.484 1.00 96.12 182 PRO A N 1
ATOM 1426 C CA . PRO A 1 182 ? -4.653 -2.988 -4.976 1.00 96.12 182 PRO A CA 1
ATOM 1427 C C . PRO A 1 182 ? -4.688 -3.005 -3.446 1.00 96.12 182 PRO A C 1
ATOM 1429 O O . PRO A 1 182 ? -4.525 -1.969 -2.812 1.00 96.12 182 PRO A O 1
ATOM 1432 N N . SER A 1 183 ? -4.870 -4.176 -2.832 1.00 94.94 183 SER A N 1
ATOM 1433 C CA . SER A 1 183 ? -4.834 -4.313 -1.365 1.00 94.94 183 SER A CA 1
ATOM 1434 C C . SER A 1 183 ? -3.418 -4.297 -0.790 1.00 94.94 183 SER A C 1
ATOM 1436 O O . SER A 1 183 ? -3.228 -4.009 0.392 1.00 94.94 183 SER A O 1
ATOM 1438 N N . SER A 1 184 ? -2.425 -4.643 -1.607 1.00 95.62 184 SER A N 1
ATOM 1439 C CA . SER A 1 184 ? -1.015 -4.617 -1.232 1.00 95.62 184 SER A CA 1
ATOM 1440 C C . SER A 1 184 ? -0.114 -4.627 -2.456 1.00 95.62 184 SER A C 1
ATOM 1442 O O . SER A 1 184 ? -0.501 -5.203 -3.477 1.00 95.62 184 SER A O 1
ATOM 1444 N N . VAL A 1 185 ? 1.076 -4.049 -2.327 1.00 94.69 185 VAL A N 1
ATOM 1445 C CA . VAL A 1 185 ? 2.129 -4.016 -3.350 1.00 94.69 185 VAL A CA 1
ATOM 1446 C C . VAL A 1 185 ? 3.482 -4.214 -2.686 1.00 94.69 185 VAL A C 1
ATOM 1448 O O . VAL A 1 185 ? 3.671 -3.618 -1.604 1.00 94.69 185 VAL A O 1
#

Sequence (185 aa):
MGEKIDSLLEALRKVARDERTSRIVNFVLVPLLVLAALWLPPISIQERILERGYTAIGEGNWWVEDPDGTRLTIPPEGLAGPVKLKLTSVPRLDFLKGSAGEKLLKAAQAIPSHLEMKSPLYQIGLRGEMPTEAVLSVVIPNDAEPYCTLDLYTWTGEEWRWLPSHVVVEEDAIVSRLSFVPSSV

Mean predicted aligned error: 11.42 Å

Secondary structure (DSSP, 8-state):
-HHHHHHHHHHHHHHTT-HHHHHHIIIIIHHHHHHHHHTSTTT-HHHHHHHTT-EEEBTTB-EEE-TTS-EEE--GGG--S-EEEEEEEE-HHHHHTTTT-HHHHHHHHTS-TT----S-EEEEEEEESPPS-EEEEEEPPTT---GGG--EEEE-SSSEEEE-EEEEGGGTEEEEEESS--SB-

pLDDT: mean 86.44, std 13.25, range [49.66, 98.0]

Radius of gyration: 25.84 Å; Cα contacts (8 Å, |Δi|>4): 286; chains: 1; bounding box: 68×38×68 Å

Foldseek 3Di:
DVVVVVVVVVVVVVLVPDPVSVCCCVVPVVVVVVVVVCVDVVNVVVVVVVCPQWDKDDVPHQWDADPVGKIKGADNQQDPDIKIKHKDFDAPVCLLVCVVDDLSVQVNVQPPPVDDDQGTKIFMDMDDDWGQKMKTKAAADPPNPPQVPDFDWADPSHHIHTADWDDDVVRNIIMGMDRTDGRID

Solvent-accessible surface area (backbone atoms only — not comparable to full-atom values): 10538 Å² total; per-residue (Å²): 122,64,68,65,52,52,53,51,52,51,51,51,54,58,44,71,72,37,78,67,49,44,47,48,41,60,72,45,48,46,56,51,50,51,56,53,49,45,67,33,90,94,53,34,52,65,58,56,61,71,51,60,73,54,44,72,47,51,98,92,34,46,62,47,61,34,100,83,65,30,30,48,33,43,52,77,91,17,55,85,54,70,27,29,42,24,58,46,72,41,55,42,70,40,37,70,70,36,74,70,36,77,76,48,29,53,55,48,72,48,56,56,92,92,62,77,89,70,57,51,44,35,36,38,46,80,44,70,55,80,36,55,29,25,39,38,36,39,57,60,50,95,84,44,77,62,65,96,76,65,80,47,47,28,60,74,90,82,50,71,39,83,45,72,57,47,78,39,76,94,70,48,24,38,42,27,74,35,70,43,77,65,56,25,67